Protein AF-A0A917R4L5-F1 (afdb_monomer_lite)

pLDDT: mean 94.29, std 6.4, range [56.09, 98.81]

Radius of gyration: 23.4 Å; chains: 1; bounding box: 61×45×71 Å

Organism: NCBI:txid382504

InterPro domains:
  IPR015107 Protein-glutamine gamma-glutamyltransferase [PF09017] (188-316)
  IPR037084 Protein-glutamine gamma-glutamyltransferase superfamily [G3DSA:3.90.1360.10] (1-317)
  IPR038765 Papain-like cysteine peptidase superfamily [SSF54001] (166-316)

Secondary structure (DSSP, 8-state):
--HHHHHHHTTTHHHHHHHHTT--TTSPPP-SSEE-----GGGHHHHHHHHHHHHHHHHHHHHHHHHHHHHHHHHTSTT--TTSHHHHHHHHHHHHHHHHHHHHHHHHHHHHHSS-HHHHHHHHHHHHHHHHHHHHHHHHHHHHHHHHHHHHHHT--SSHHHHHHHHHHSTTGGGSS-TTTT--SSS-GGGEEEEEEEEEE-S-EEE-B-TTSPBPEETTEE-EEE-SS--TTTTPBPTTT-BB--TT---PPPTTS-SEEEEEEETTTTEEEEESS-SSS-TTS---EEEEEHHHHHT--TT-SEEEEEEEEEETT-

Sequence (318 aa):
MTADELHTLDRGCVGLTLLRLGRNSEKLPPSNLMFGHPRTPQSATVLALGEAANAEIRRCRALRVAAYDELAAARRGPGATDGSPDVLRRLDEVMATEYDLRQARAAARQVWSDIPAEQIKQARTARTEARIHDGEQALAVARGYAAKFDEILSGEPANVAEFQRRVHNDPALSQLSDVTANLPTTGSPADWEPVIFAKHLWSGQDYVRDPAGREVISDGRRQYEATDSPKYGRFLPGPATGQVNMWGDFHRNRLGFLNYDYAWYDAPTDTWWRANHSETGDPHRPMLVYQSTSEAFFTGSADFDTTVVGIGFADRSG

Foldseek 3Di:
DDPQLVVLCLQFQQSVVCVQQVHGNVDGFDQQFKFWFQFDCPLCPLCVQLLLLVLQLLVLVVQLVVLVVQLVVQCPDVVDDCPDPSNVVSVVSNVVSVVSNVVSVVSSVVSVVVRDPVSVVVSLVVLLVRLLVGLVVLVVLLVVVQVVLVVLLCVPQVAPVSSVVSLCPDPQSVPGPPPPVAADPDDGSNQKHKWKKKKFAAQQKDFDADPVRHFDADPNHTDMEGDSDGDSPAQQADPRRSGGDCPRQPQYWSRPAGSMGMWTADVVVQWTWTWPGRQPDDPVDGIDIDTGHSSRVSSPDPRGSDMIMGIHMHGNVD

Structure (mmCIF, N/CA/C/O backbone):
data_AF-A0A917R4L5-F1
#
_entry.id   AF-A0A917R4L5-F1
#
loop_
_atom_site.group_PDB
_atom_site.id
_atom_site.type_symbol
_atom_site.label_atom_id
_atom_site.label_alt_id
_atom_site.label_comp_id
_atom_site.label_asym_id
_atom_site.label_entity_id
_atom_site.label_seq_id
_atom_site.pdbx_PDB_ins_code
_atom_site.Cartn_x
_atom_site.Cartn_y
_atom_site.Cartn_z
_atom_site.occupancy
_atom_site.B_iso_or_equiv
_atom_site.auth_seq_id
_atom_site.auth_comp_id
_atom_site.auth_asym_id
_atom_site.auth_atom_id
_atom_site.pdbx_PDB_model_num
ATOM 1 N N . MET A 1 1 ? -21.578 -16.772 1.847 1.00 89.06 1 MET A N 1
ATOM 2 C CA . MET A 1 1 ? -20.991 -15.925 0.801 1.00 89.06 1 MET A CA 1
ATOM 3 C C . MET A 1 1 ? -21.930 -15.849 -0.388 1.00 89.06 1 MET A C 1
ATOM 5 O O . MET A 1 1 ? -22.263 -16.882 -0.961 1.00 89.06 1 MET A O 1
ATOM 9 N N . THR A 1 2 ? -22.381 -14.649 -0.717 1.00 94.25 2 THR A N 1
ATOM 10 C CA . THR A 1 2 ? -23.111 -14.291 -1.933 1.00 94.25 2 THR A CA 1
ATOM 11 C C . THR A 1 2 ? -22.157 -14.210 -3.133 1.00 94.25 2 THR A C 1
ATOM 13 O O . THR A 1 2 ? -20.936 -14.287 -2.981 1.00 94.25 2 THR A O 1
ATOM 16 N N . ALA A 1 3 ? -22.704 -14.047 -4.341 1.00 93.88 3 ALA A N 1
ATOM 17 C CA . ALA A 1 3 ? -21.899 -13.855 -5.548 1.00 93.88 3 ALA A CA 1
ATOM 18 C C . ALA A 1 3 ? -21.049 -12.571 -5.491 1.00 93.88 3 ALA A C 1
ATOM 20 O O . ALA A 1 3 ? -19.888 -12.592 -5.892 1.00 93.88 3 ALA A O 1
ATOM 21 N N . ASP A 1 4 ? -21.591 -11.486 -4.932 1.00 93.56 4 ASP A N 1
ATOM 22 C CA . ASP A 1 4 ? -20.871 -10.215 -4.782 1.00 93.56 4 ASP A CA 1
ATOM 23 C C . ASP A 1 4 ? -19.740 -10.322 -3.752 1.00 93.56 4 ASP A C 1
ATOM 25 O O . ASP A 1 4 ? -18.664 -9.740 -3.925 1.00 93.56 4 ASP A O 1
ATOM 29 N N . GLU A 1 5 ? -19.949 -11.113 -2.695 1.00 94.88 5 GLU A N 1
ATOM 30 C CA . GLU A 1 5 ? -18.905 -11.402 -1.714 1.00 94.88 5 GLU A CA 1
ATOM 31 C C . GLU A 1 5 ? -17.781 -12.248 -2.324 1.00 94.88 5 GLU A C 1
ATOM 33 O O . GLU A 1 5 ? -16.607 -11.955 -2.105 1.00 94.88 5 GLU A O 1
ATOM 38 N N . LEU A 1 6 ? -18.111 -13.260 -3.134 1.00 94.38 6 LEU A N 1
ATOM 39 C CA . LEU A 1 6 ? -17.109 -14.038 -3.875 1.00 94.38 6 LEU A CA 1
ATOM 40 C C . LEU A 1 6 ? -16.319 -13.141 -4.833 1.00 94.38 6 LEU A C 1
ATOM 42 O O . LEU A 1 6 ? -15.094 -13.122 -4.783 1.00 94.38 6 LEU A O 1
ATOM 46 N N . HIS A 1 7 ? -17.008 -12.303 -5.609 1.00 94.12 7 HIS A N 1
ATOM 47 C CA . HIS A 1 7 ? -16.358 -11.357 -6.514 1.00 94.12 7 HIS A CA 1
ATOM 48 C C . HIS A 1 7 ? -15.447 -10.356 -5.779 1.00 94.12 7 HIS A C 1
ATOM 50 O O . HIS A 1 7 ? -14.399 -9.954 -6.287 1.00 94.12 7 HIS A O 1
ATOM 56 N N . THR A 1 8 ? -15.822 -9.953 -4.563 1.00 95.38 8 THR A N 1
ATOM 57 C CA . THR A 1 8 ? -14.972 -9.110 -3.716 1.00 95.38 8 THR A CA 1
ATOM 58 C C . THR A 1 8 ? -13.757 -9.886 -3.207 1.00 95.38 8 THR A C 1
ATOM 60 O O . THR A 1 8 ? -12.648 -9.349 -3.264 1.00 95.38 8 THR A O 1
ATOM 63 N N . LEU A 1 9 ? -13.934 -11.140 -2.768 1.00 95.50 9 LEU A N 1
ATOM 64 C CA . LEU A 1 9 ? -12.846 -12.019 -2.324 1.00 95.50 9 LEU A CA 1
ATOM 65 C C . LEU A 1 9 ? -11.801 -12.234 -3.426 1.00 95.50 9 LEU A C 1
ATOM 67 O O . LEU A 1 9 ? -10.604 -12.143 -3.154 1.00 95.50 9 LEU A O 1
ATOM 71 N N . ASP A 1 10 ? -12.250 -12.426 -4.669 1.00 95.25 10 ASP A N 1
ATOM 72 C CA . ASP A 1 10 ? -11.411 -12.698 -5.845 1.00 95.25 10 ASP A CA 1
ATOM 73 C C . ASP A 1 10 ? -10.375 -11.602 -6.133 1.00 95.25 10 ASP A C 1
ATOM 75 O O . ASP A 1 10 ? -9.436 -11.812 -6.902 1.00 95.25 10 ASP A O 1
ATOM 79 N N . ARG A 1 11 ? -10.488 -10.427 -5.502 1.00 94.81 11 ARG A N 1
ATOM 80 C CA . ARG A 1 11 ? -9.493 -9.347 -5.587 1.00 94.81 11 ARG A CA 1
ATOM 81 C C . ARG A 1 11 ? -8.210 -9.627 -4.798 1.00 94.81 11 ARG A C 1
ATOM 83 O O . ARG A 1 11 ? -7.292 -8.806 -4.836 1.00 94.81 11 ARG A O 1
ATOM 90 N N . GLY A 1 12 ? -8.121 -10.751 -4.090 1.00 95.75 12 GLY A N 1
ATOM 91 C CA . GLY A 1 12 ? -6.923 -11.152 -3.360 1.00 95.75 12 GLY A CA 1
ATOM 92 C C . GLY A 1 12 ? -6.793 -10.442 -2.019 1.00 95.75 12 GLY A C 1
ATOM 93 O O . GLY A 1 12 ? -7.756 -10.346 -1.260 1.00 95.75 12 GLY A O 1
ATOM 94 N N . CYS A 1 13 ? -5.593 -9.940 -1.707 1.00 96.56 13 CYS A N 1
ATOM 95 C CA . CYS A 1 13 ? -5.273 -9.374 -0.391 1.00 96.56 13 CYS A CA 1
ATOM 96 C C . CYS A 1 13 ? -6.262 -8.281 0.050 1.00 96.56 13 CYS A C 1
ATOM 98 O O . CYS A 1 13 ? -6.735 -8.283 1.183 1.00 96.56 13 CYS A O 1
ATOM 100 N N . VAL A 1 14 ? -6.651 -7.390 -0.867 1.00 97.38 14 VAL A N 1
ATOM 101 C CA . VAL A 1 14 ? -7.617 -6.315 -0.595 1.00 97.38 14 VAL A CA 1
ATOM 102 C C . VAL A 1 14 ? -9.049 -6.832 -0.425 1.00 97.38 14 VAL A C 1
ATOM 104 O O . VAL A 1 14 ? -9.833 -6.229 0.306 1.00 97.38 14 VAL A O 1
ATOM 107 N N . GLY A 1 15 ? -9.389 -7.948 -1.076 1.00 96.94 15 GLY A N 1
ATOM 108 C CA . GLY A 1 15 ? -10.726 -8.536 -1.069 1.00 96.94 15 GLY A CA 1
ATOM 109 C C . GLY A 1 15 ? -11.158 -8.989 0.320 1.00 96.94 15 GLY A C 1
ATOM 110 O O . GLY A 1 15 ? -12.236 -8.623 0.778 1.00 96.94 15 GLY A O 1
ATOM 111 N N . LEU A 1 16 ? -10.273 -9.690 1.034 1.00 96.44 16 LEU A N 1
ATOM 112 C CA . LEU A 1 16 ? -10.501 -10.114 2.422 1.00 96.44 16 LEU A CA 1
ATOM 113 C C . LEU A 1 16 ? -10.795 -8.929 3.352 1.00 96.44 16 LEU A C 1
ATOM 115 O O . LEU A 1 16 ? -11.747 -8.968 4.129 1.00 96.44 16 LEU A O 1
ATOM 119 N N . THR A 1 17 ? -10.003 -7.858 3.258 1.00 97.75 17 THR A N 1
ATOM 120 C CA . THR A 1 17 ? -10.219 -6.650 4.065 1.00 97.75 17 THR A CA 1
ATOM 121 C C . THR A 1 17 ? -11.532 -5.955 3.706 1.00 97.75 17 THR A C 1
ATOM 123 O O . THR A 1 17 ? -12.244 -5.515 4.602 1.00 97.75 17 THR A O 1
ATOM 126 N N . LEU A 1 18 ? -11.884 -5.865 2.420 1.00 97.12 18 LEU A N 1
ATOM 127 C CA . LEU A 1 18 ? -13.151 -5.265 1.987 1.00 97.12 18 LEU A CA 1
ATOM 128 C C . LEU A 1 18 ? -14.360 -6.054 2.483 1.00 97.12 18 LEU A C 1
ATOM 130 O O . LEU A 1 18 ? -15.284 -5.446 3.018 1.00 97.12 18 LEU A O 1
ATOM 134 N N . LEU A 1 19 ? -14.313 -7.384 2.380 1.00 95.75 19 LEU A N 1
ATOM 135 C CA . LEU A 1 19 ? -15.350 -8.259 2.917 1.00 95.75 19 LEU A CA 1
ATOM 136 C C . LEU A 1 19 ? -15.540 -8.056 4.411 1.00 95.75 19 LEU A C 1
ATOM 138 O O . LEU A 1 19 ? -16.663 -7.853 4.858 1.00 95.75 19 LEU A O 1
ATOM 142 N N . ARG A 1 20 ? -14.444 -8.032 5.181 1.00 96.12 20 ARG A N 1
ATOM 143 C CA . ARG A 1 20 ? -14.533 -7.803 6.627 1.00 96.12 20 ARG A CA 1
ATOM 144 C C . ARG A 1 20 ? -15.116 -6.430 6.967 1.00 96.12 20 ARG A C 1
ATOM 146 O O . ARG A 1 20 ? -15.766 -6.291 7.994 1.00 96.12 20 ARG A O 1
ATOM 153 N N . LEU A 1 21 ? -14.906 -5.434 6.108 1.00 96.38 21 LEU A N 1
ATOM 154 C CA . LEU A 1 21 ? -15.467 -4.088 6.244 1.00 96.38 21 LEU A CA 1
ATOM 155 C C . LEU A 1 21 ? -16.905 -3.955 5.710 1.00 96.38 21 LEU A C 1
ATOM 157 O O . LEU A 1 21 ? -17.430 -2.842 5.714 1.00 96.38 21 LEU A O 1
ATOM 161 N N . GLY A 1 22 ? -17.523 -5.026 5.196 1.00 94.56 22 GLY A N 1
ATOM 162 C CA . GLY A 1 22 ? -18.842 -4.961 4.554 1.00 94.56 22 GLY A CA 1
ATOM 163 C C . GLY A 1 22 ? -18.857 -4.079 3.298 1.00 94.56 22 GLY A C 1
ATOM 164 O O . GLY A 1 22 ? -19.862 -3.445 2.979 1.00 94.56 22 GLY A O 1
ATOM 165 N N . ARG A 1 23 ? -17.719 -3.960 2.602 1.00 92.38 23 ARG A N 1
ATOM 166 C CA . ARG A 1 23 ? -17.547 -3.113 1.412 1.00 92.38 23 ARG A CA 1
ATOM 167 C C . ARG A 1 23 ? -17.483 -3.961 0.148 1.00 92.38 23 ARG A C 1
ATOM 169 O O . ARG A 1 23 ? -16.885 -5.031 0.135 1.00 92.38 23 ARG A O 1
ATOM 176 N N . ASN A 1 24 ? -18.041 -3.432 -0.937 1.00 88.06 24 ASN A N 1
ATOM 177 C CA . ASN A 1 24 ? -17.986 -4.070 -2.249 1.00 88.06 24 ASN A CA 1
ATOM 178 C C . ASN A 1 24 ? -16.649 -3.821 -2.981 1.00 88.06 24 ASN A C 1
ATOM 180 O O . ASN A 1 24 ? -15.807 -3.012 -2.573 1.00 88.06 24 ASN A O 1
ATOM 184 N N . SER A 1 25 ? -16.479 -4.515 -4.107 1.00 80.69 25 SER A N 1
ATOM 185 C CA . SER A 1 25 ? -15.284 -4.501 -4.956 1.00 80.69 25 SER A CA 1
ATOM 186 C C . SER A 1 25 ? -14.962 -3.153 -5.618 1.00 80.69 25 SER A C 1
ATOM 188 O O . SER A 1 25 ? -13.848 -2.970 -6.105 1.00 80.69 25 SER A O 1
ATOM 190 N N . GLU A 1 26 ? -15.881 -2.189 -5.637 1.00 84.56 26 GLU A N 1
ATOM 191 C CA . GLU A 1 26 ? -15.672 -0.907 -6.325 1.00 84.56 26 GLU A CA 1
ATOM 192 C C . GLU A 1 26 ? -14.801 0.065 -5.524 1.00 84.56 26 GLU A C 1
ATOM 194 O O . GLU A 1 26 ? -14.248 1.022 -6.071 1.00 84.56 26 GLU A O 1
ATOM 199 N N . LYS A 1 27 ? -14.666 -0.172 -4.217 1.00 87.19 27 LYS A N 1
ATOM 200 C CA . LYS A 1 27 ? -13.938 0.709 -3.305 1.00 87.19 27 LYS A CA 1
ATOM 201 C C . LYS A 1 27 ? -12.644 0.056 -2.832 1.00 87.19 27 LYS A C 1
ATOM 203 O O . LYS A 1 27 ? -12.430 -1.152 -2.937 1.00 87.19 27 LYS A O 1
ATOM 208 N N . LEU A 1 28 ? -11.741 0.892 -2.337 1.00 94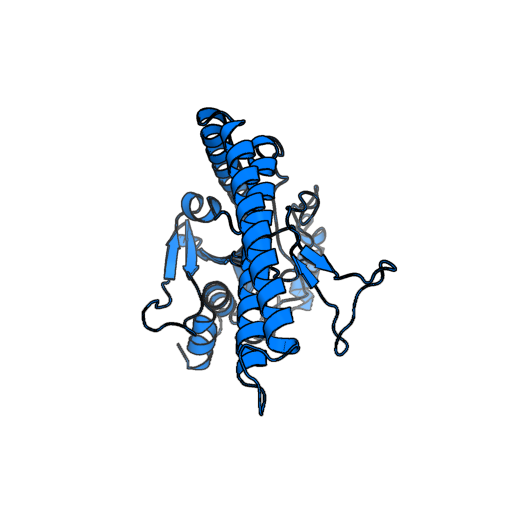.06 28 LEU A N 1
ATOM 209 C CA . LEU A 1 28 ? -10.575 0.459 -1.575 1.00 94.06 28 LEU A CA 1
ATOM 210 C C . LEU A 1 28 ? -10.898 0.537 -0.075 1.00 94.06 28 LEU A C 1
ATOM 212 O O . LEU A 1 28 ? -11.821 1.271 0.314 1.00 94.06 28 LEU A O 1
ATOM 216 N N . PRO A 1 29 ? -10.152 -0.190 0.777 1.00 96.38 29 PRO A N 1
ATOM 217 C CA . PRO A 1 29 ? -10.199 0.031 2.212 1.00 96.38 29 PRO A CA 1
ATOM 218 C C . PRO A 1 29 ? -9.956 1.514 2.533 1.00 96.38 29 PRO A C 1
ATOM 220 O O . PRO A 1 29 ? -9.190 2.175 1.821 1.00 96.38 29 PRO A O 1
ATOM 223 N N . PRO A 1 30 ? -10.625 2.053 3.563 1.00 96.69 30 PRO A N 1
ATOM 224 C CA . PRO A 1 30 ? -10.509 3.457 3.930 1.00 96.69 30 PRO A CA 1
ATOM 225 C C . PRO A 1 30 ? -9.059 3.821 4.262 1.00 96.69 30 PRO A C 1
ATOM 227 O O . PRO A 1 30 ? -8.318 3.009 4.795 1.00 96.69 30 PRO A O 1
ATOM 230 N N . SER A 1 31 ? -8.640 5.043 3.947 1.00 97.12 31 SER A N 1
ATOM 231 C CA . SER A 1 31 ? -7.257 5.496 4.163 1.00 97.12 31 SER A CA 1
ATOM 232 C C . SER A 1 31 ? -7.156 6.720 5.076 1.00 97.12 31 SER A C 1
ATOM 234 O O . SER A 1 31 ? -6.085 7.305 5.199 1.00 97.12 31 SER A O 1
ATOM 236 N N . ASN A 1 32 ? -8.271 7.137 5.681 1.00 97.75 32 ASN A N 1
ATOM 237 C CA . ASN A 1 32 ? -8.355 8.301 6.565 1.00 97.75 32 ASN A CA 1
ATOM 238 C C . ASN A 1 32 ? -7.816 8.007 7.974 1.00 97.75 32 ASN A C 1
ATOM 240 O O . ASN A 1 32 ? -7.188 8.873 8.572 1.00 97.75 32 ASN A O 1
ATOM 244 N N . LEU A 1 33 ? -7.994 6.788 8.490 1.00 98.44 33 LEU A N 1
ATOM 245 C CA . LEU A 1 33 ? -7.510 6.378 9.812 1.00 98.44 33 LEU A CA 1
ATOM 246 C C . LEU A 1 33 ? -6.398 5.341 9.677 1.00 98.44 33 LEU A C 1
ATOM 248 O O . LEU A 1 33 ? -6.591 4.183 10.027 1.00 98.44 33 LEU A O 1
ATOM 252 N N . MET A 1 34 ? -5.256 5.758 9.129 1.00 98.69 34 MET A N 1
ATOM 253 C CA . MET A 1 34 ? -4.044 4.940 9.067 1.00 98.69 34 MET A CA 1
ATOM 254 C C . MET A 1 34 ? -3.025 5.431 10.087 1.00 98.69 34 MET A C 1
ATOM 256 O O . MET A 1 34 ? -2.883 6.634 10.287 1.00 98.69 34 MET A O 1
ATOM 260 N N . PHE A 1 35 ? -2.287 4.508 10.684 1.00 98.69 35 PHE A N 1
ATOM 261 C CA . PHE A 1 35 ? -1.309 4.754 11.733 1.00 98.69 35 PHE A CA 1
ATOM 262 C C . PHE A 1 35 ? 0.023 4.103 11.375 1.00 98.69 35 PHE A C 1
ATOM 264 O O . PHE A 1 35 ? 0.073 3.095 10.665 1.00 98.69 35 PHE A O 1
ATOM 271 N N . GLY A 1 36 ? 1.111 4.694 11.852 1.00 97.25 36 GLY A N 1
ATOM 272 C CA . GLY A 1 36 ? 2.467 4.217 11.614 1.00 97.25 36 GLY A CA 1
ATOM 273 C C . GLY A 1 36 ? 3.378 4.505 12.800 1.00 97.25 36 GLY A C 1
ATOM 274 O O . GLY A 1 36 ? 2.984 5.174 13.754 1.00 97.25 36 GLY A O 1
ATOM 275 N N . HIS A 1 37 ? 4.620 4.041 12.706 1.00 94.81 37 HIS A N 1
ATOM 276 C CA . HIS A 1 37 ? 5.684 4.343 13.661 1.00 94.81 37 HIS A CA 1
ATOM 277 C C . HIS A 1 37 ? 6.853 5.053 12.949 1.00 94.81 37 HIS A C 1
ATOM 279 O O . HIS A 1 37 ? 7.113 4.759 11.774 1.00 94.81 37 HIS A O 1
ATOM 285 N N . PRO A 1 38 ? 7.531 6.033 13.584 1.00 88.69 38 PRO A N 1
ATOM 286 C CA . PRO A 1 38 ? 8.701 6.673 12.994 1.00 88.69 38 PRO A CA 1
ATOM 287 C C . PRO A 1 38 ? 9.773 5.639 12.647 1.00 88.69 38 PRO A C 1
ATOM 289 O O . PRO A 1 38 ? 10.267 4.925 13.514 1.00 88.69 38 PRO A O 1
ATOM 292 N N . ARG A 1 39 ? 10.150 5.575 11.367 1.00 81.25 39 ARG A N 1
ATOM 293 C CA . ARG A 1 39 ? 11.096 4.563 10.885 1.00 81.25 39 ARG A CA 1
ATOM 294 C C . ARG A 1 39 ? 12.480 4.776 11.482 1.00 81.25 39 ARG A C 1
ATOM 296 O O . ARG A 1 39 ? 12.989 5.898 11.489 1.00 81.25 39 ARG A O 1
ATOM 303 N N . THR A 1 40 ? 13.143 3.684 11.849 1.00 67.56 40 THR A N 1
ATOM 304 C CA . THR A 1 40 ? 14.559 3.727 12.238 1.00 67.56 40 THR A CA 1
ATOM 305 C C . THR A 1 40 ? 15.446 3.762 10.978 1.00 67.56 40 THR A C 1
ATOM 307 O O . THR A 1 40 ? 15.493 2.774 10.244 1.00 67.56 40 THR A O 1
ATOM 310 N N . PRO A 1 41 ? 16.189 4.851 10.679 1.00 61.28 41 PRO A N 1
ATOM 311 C CA . PRO A 1 41 ? 16.881 5.003 9.388 1.00 61.28 41 PRO A CA 1
ATOM 312 C C . PRO A 1 41 ? 18.114 4.097 9.199 1.00 61.28 41 PRO A C 1
ATOM 314 O O . PRO A 1 41 ? 18.693 4.053 8.113 1.00 61.28 41 PRO A O 1
ATOM 317 N N . GLN A 1 42 ? 18.568 3.411 10.252 1.00 56.09 42 GLN A N 1
ATOM 318 C CA . GLN A 1 42 ? 19.950 2.928 10.368 1.00 56.09 42 GLN A CA 1
ATOM 319 C C . GLN A 1 42 ? 20.334 1.795 9.397 1.00 56.09 42 GLN A C 1
ATOM 321 O O . GLN A 1 42 ? 21.508 1.670 9.062 1.00 56.09 42 GLN A O 1
ATOM 326 N N . SER A 1 43 ? 19.385 1.003 8.888 1.00 56.22 43 SER A N 1
ATOM 327 C CA . SER A 1 43 ? 19.670 -0.135 7.989 1.00 56.22 43 SER A CA 1
ATOM 328 C C . SER A 1 43 ? 19.524 0.184 6.492 1.00 56.22 43 SER A C 1
ATOM 330 O O . SER A 1 43 ? 19.783 -0.669 5.637 1.00 56.22 43 SER A O 1
ATOM 332 N N . ALA A 1 44 ? 19.119 1.410 6.145 1.00 64.00 44 ALA A N 1
ATOM 333 C CA . ALA A 1 44 ? 18.774 1.776 4.775 1.00 64.00 44 ALA A CA 1
ATOM 334 C C . ALA A 1 44 ? 19.992 1.921 3.848 1.00 64.00 44 ALA A C 1
ATOM 336 O O . ALA A 1 44 ? 19.888 1.616 2.663 1.00 64.00 44 ALA A O 1
ATOM 337 N N . THR A 1 45 ? 21.147 2.360 4.353 1.00 69.88 45 THR A N 1
ATOM 338 C CA . THR A 1 45 ? 22.269 2.801 3.503 1.00 69.88 45 THR A CA 1
ATOM 339 C C . THR A 1 45 ? 23.050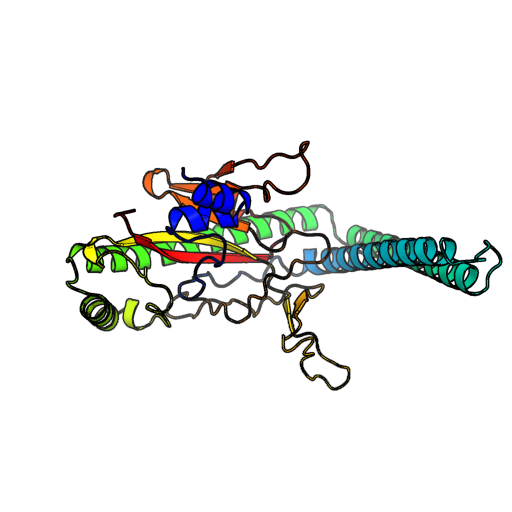 1.652 2.867 1.00 69.88 45 THR A C 1
ATOM 341 O O . THR A 1 45 ? 23.339 1.714 1.674 1.00 69.88 45 THR A O 1
ATOM 344 N N . VAL A 1 46 ? 23.336 0.581 3.618 1.00 79.19 46 VAL A N 1
ATOM 345 C CA . VAL A 1 46 ? 24.114 -0.573 3.118 1.00 79.19 46 VAL A CA 1
ATOM 346 C C . VAL A 1 46 ? 23.387 -1.273 1.969 1.00 79.19 46 VAL A C 1
ATOM 348 O O . VAL A 1 46 ? 23.988 -1.604 0.951 1.00 79.19 46 VAL A O 1
ATOM 351 N N . LEU A 1 47 ? 22.074 -1.476 2.101 1.00 84.56 47 LEU A N 1
ATOM 352 C CA . LEU A 1 47 ? 21.282 -2.159 1.077 1.00 84.56 47 LEU A CA 1
ATOM 353 C C . LEU A 1 47 ? 20.879 -1.235 -0.079 1.00 84.56 47 LEU A C 1
ATOM 355 O O . LEU A 1 47 ? 20.689 -1.734 -1.187 1.00 84.56 47 LEU A O 1
ATOM 359 N N . ALA A 1 48 ? 20.791 0.083 0.138 1.00 83.19 48 ALA A N 1
ATOM 360 C CA . ALA A 1 48 ? 20.315 1.030 -0.873 1.00 83.19 48 ALA A CA 1
ATOM 361 C C . ALA A 1 48 ? 21.118 0.977 -2.180 1.00 83.19 48 ALA A C 1
ATOM 363 O O . ALA A 1 48 ? 20.518 0.975 -3.253 1.00 83.19 48 ALA A O 1
ATOM 364 N N . LEU A 1 49 ? 22.452 0.893 -2.110 1.00 83.88 49 LEU A N 1
ATOM 365 C CA . LEU A 1 49 ? 23.304 0.844 -3.306 1.00 83.88 49 LEU A CA 1
ATOM 366 C C . LEU A 1 49 ? 23.016 -0.399 -4.154 1.00 83.88 49 LEU A C 1
ATOM 368 O O . LEU A 1 49 ? 22.753 -0.302 -5.354 1.00 83.88 49 LEU A O 1
ATOM 372 N N . GLY A 1 50 ? 23.005 -1.573 -3.522 1.00 87.44 50 GLY A N 1
ATOM 373 C CA . GLY A 1 50 ? 22.708 -2.823 -4.213 1.00 87.44 50 GLY A CA 1
ATOM 374 C C . GLY A 1 50 ? 21.260 -2.897 -4.714 1.00 87.44 50 GLY A C 1
ATOM 375 O O . GLY A 1 50 ? 20.977 -3.464 -5.771 1.00 87.44 50 GLY A O 1
ATOM 376 N N . GLU A 1 51 ? 20.319 -2.287 -3.994 1.00 87.69 51 GLU A N 1
ATOM 377 C CA . GLU A 1 51 ? 18.918 -2.185 -4.400 1.00 87.69 51 GLU A CA 1
ATOM 378 C C . GLU A 1 51 ? 18.697 -1.260 -5.595 1.00 87.69 51 GLU A C 1
ATOM 380 O O . GLU A 1 51 ? 17.875 -1.597 -6.454 1.00 87.69 51 GLU A O 1
ATOM 385 N N . ALA A 1 52 ? 19.430 -0.147 -5.663 1.00 85.94 52 ALA A N 1
ATOM 386 C CA . ALA A 1 52 ? 19.448 0.758 -6.807 1.00 85.94 52 ALA A CA 1
ATOM 387 C C . ALA A 1 52 ? 20.051 0.067 -8.038 1.00 85.94 52 ALA A C 1
ATOM 389 O O . ALA A 1 52 ? 19.444 0.071 -9.106 1.00 85.94 52 ALA A O 1
ATOM 390 N N . ALA A 1 53 ? 21.171 -0.645 -7.880 1.00 89.75 53 ALA A N 1
ATOM 391 C CA . ALA A 1 53 ? 21.761 -1.409 -8.979 1.00 89.75 53 ALA A CA 1
ATOM 392 C C . ALA A 1 53 ? 20.824 -2.527 -9.486 1.00 89.75 53 ALA A C 1
ATOM 394 O O . ALA A 1 53 ? 20.692 -2.762 -10.688 1.00 89.75 53 ALA A O 1
ATOM 395 N N . ASN A 1 54 ? 20.097 -3.189 -8.580 1.00 91.12 54 ASN A N 1
ATOM 396 C CA . ASN A 1 54 ? 19.064 -4.151 -8.962 1.00 91.12 54 ASN A CA 1
ATOM 397 C C . ASN A 1 54 ? 17.846 -3.483 -9.631 1.00 91.12 54 ASN A C 1
ATOM 399 O O . ASN A 1 54 ? 17.195 -4.127 -10.456 1.00 91.12 54 ASN A O 1
ATOM 403 N N . ALA A 1 55 ? 17.509 -2.235 -9.279 1.00 88.25 55 ALA A N 1
ATOM 404 C CA . ALA A 1 55 ? 16.458 -1.467 -9.953 1.00 88.25 55 ALA A CA 1
ATOM 405 C C . ALA A 1 55 ? 16.816 -1.201 -11.411 1.00 88.25 55 ALA A C 1
ATOM 407 O O . ALA A 1 55 ? 16.002 -1.487 -12.287 1.00 88.25 55 ALA A O 1
ATOM 408 N N . GLU A 1 56 ? 18.065 -0.832 -11.671 1.00 92.31 56 GLU A N 1
ATOM 409 C CA . GLU A 1 56 ? 18.558 -0.632 -13.029 1.00 92.31 56 GLU A CA 1
ATOM 410 C C . GLU A 1 56 ? 18.476 -1.912 -13.876 1.00 92.31 56 GLU A C 1
ATOM 412 O O . GLU A 1 56 ? 17.997 -1.888 -15.009 1.00 92.31 56 GLU A O 1
ATOM 417 N N . ILE A 1 57 ? 18.817 -3.080 -13.310 1.00 94.12 57 ILE A N 1
ATOM 418 C CA . ILE A 1 57 ? 18.609 -4.366 -14.003 1.00 94.12 57 ILE A CA 1
ATOM 419 C C . ILE A 1 57 ? 17.137 -4.562 -14.383 1.00 94.12 57 ILE A C 1
ATOM 421 O O . ILE A 1 57 ? 16.847 -5.049 -15.479 1.00 94.12 57 ILE A O 1
ATOM 425 N N . ARG A 1 58 ? 16.199 -4.248 -13.481 1.00 92.44 58 ARG A N 1
ATOM 426 C CA . ARG A 1 58 ? 14.760 -4.407 -13.750 1.00 92.44 58 ARG A CA 1
ATOM 427 C C . ARG A 1 58 ? 14.289 -3.435 -14.826 1.00 92.44 58 ARG A C 1
ATOM 429 O O . ARG A 1 58 ? 13.570 -3.870 -15.722 1.00 92.44 58 ARG A O 1
ATOM 436 N N . ARG A 1 59 ? 14.758 -2.186 -14.792 1.00 91.88 59 ARG A N 1
ATOM 437 C CA . ARG A 1 59 ? 14.512 -1.182 -15.833 1.00 91.88 59 ARG A CA 1
ATOM 438 C C . ARG A 1 59 ? 14.987 -1.677 -17.199 1.00 91.88 59 ARG A C 1
ATOM 440 O O . ARG A 1 59 ? 14.184 -1.764 -18.123 1.00 91.88 59 ARG A O 1
ATOM 447 N N . CYS A 1 60 ? 16.242 -2.118 -17.311 1.00 93.62 60 CYS A N 1
ATOM 448 C CA . CYS A 1 60 ? 16.784 -2.651 -18.565 1.00 93.62 60 CYS A CA 1
ATOM 449 C C . CYS A 1 60 ? 16.040 -3.906 -19.048 1.00 93.62 60 CYS A C 1
ATOM 451 O O . CYS A 1 60 ? 15.851 -4.087 -20.248 1.00 93.62 60 CYS A O 1
ATOM 453 N N . ARG A 1 61 ? 15.575 -4.778 -18.140 1.00 94.75 61 ARG A N 1
ATOM 454 C CA . ARG A 1 61 ? 14.727 -5.925 -18.518 1.00 94.75 61 ARG A CA 1
ATOM 455 C C . ARG A 1 61 ? 13.383 -5.482 -19.089 1.00 94.75 61 ARG A C 1
ATOM 457 O O . ARG A 1 61 ? 12.968 -6.055 -20.089 1.00 94.75 61 ARG A O 1
ATOM 464 N N . ALA A 1 62 ? 12.725 -4.505 -18.469 1.00 90.88 62 ALA A N 1
ATOM 465 C CA . ALA A 1 62 ? 11.450 -3.982 -18.951 1.00 90.88 62 ALA A CA 1
ATOM 466 C C . ALA A 1 62 ? 11.602 -3.350 -20.344 1.00 90.88 62 ALA A C 1
ATOM 468 O O . ALA A 1 62 ? 10.843 -3.686 -21.248 1.00 90.88 62 ALA A O 1
ATOM 469 N N . LEU A 1 63 ? 12.643 -2.531 -20.544 1.00 93.25 63 LEU A N 1
ATOM 470 C CA . LEU A 1 63 ? 12.968 -1.952 -21.853 1.00 93.25 63 LEU A CA 1
ATOM 471 C C . LEU A 1 63 ? 13.261 -3.020 -22.906 1.00 93.25 63 LEU A C 1
ATOM 473 O O . LEU A 1 63 ? 12.770 -2.925 -24.025 1.00 93.25 63 LEU A O 1
ATOM 477 N N . ARG A 1 64 ? 14.010 -4.066 -22.540 1.00 96.44 64 ARG A N 1
ATOM 478 C CA . ARG A 1 64 ? 14.270 -5.196 -23.434 1.00 96.44 64 ARG A CA 1
ATOM 479 C C . ARG A 1 64 ? 12.972 -5.875 -23.866 1.00 96.44 64 ARG A C 1
ATOM 481 O O . ARG A 1 64 ? 12.802 -6.119 -25.051 1.00 96.44 64 ARG A O 1
ATOM 488 N N . VAL A 1 65 ? 12.065 -6.180 -22.934 1.00 95.06 65 VAL A N 1
ATOM 489 C CA . VAL A 1 65 ? 10.766 -6.796 -23.271 1.00 95.06 65 VAL A CA 1
ATOM 490 C C . VAL A 1 65 ? 9.983 -5.911 -24.242 1.00 95.06 65 VAL A C 1
ATOM 492 O O . VAL A 1 65 ? 9.586 -6.400 -25.294 1.00 95.06 65 VAL A O 1
ATOM 495 N N . ALA A 1 66 ? 9.864 -4.611 -23.954 1.00 93.94 66 ALA A N 1
ATOM 496 C CA . ALA A 1 66 ? 9.186 -3.666 -24.841 1.00 93.94 66 ALA A CA 1
ATOM 497 C C . ALA A 1 66 ? 9.818 -3.619 -26.246 1.00 93.94 66 ALA A C 1
ATOM 499 O O . ALA A 1 66 ? 9.104 -3.693 -27.241 1.00 93.94 66 ALA A O 1
ATOM 500 N N . ALA A 1 67 ? 11.152 -3.591 -26.344 1.00 96.12 67 ALA A N 1
ATOM 501 C CA . ALA A 1 67 ? 11.853 -3.611 -27.629 1.00 96.12 67 ALA A CA 1
ATOM 502 C C . ALA A 1 67 ? 11.576 -4.899 -28.430 1.00 96.12 67 ALA A C 1
ATOM 504 O O . ALA A 1 67 ? 11.381 -4.848 -29.645 1.00 96.12 67 ALA A O 1
ATOM 505 N N . TYR A 1 68 ? 11.510 -6.057 -27.763 1.00 98.00 68 TYR A N 1
ATOM 506 C CA . TYR A 1 68 ? 11.136 -7.318 -28.411 1.00 98.00 68 TYR A CA 1
ATOM 507 C C . TYR A 1 68 ? 9.677 -7.319 -28.889 1.00 98.00 68 TYR A C 1
ATOM 509 O O . TYR A 1 68 ? 9.407 -7.806 -29.990 1.00 98.00 68 TYR A O 1
ATOM 517 N N . ASP A 1 69 ? 8.752 -6.759 -28.109 1.00 96.56 69 ASP A N 1
ATOM 518 C CA . ASP A 1 69 ? 7.344 -6.633 -28.497 1.00 96.56 69 ASP A CA 1
ATOM 519 C C . ASP A 1 69 ? 7.176 -5.697 -29.704 1.00 96.56 69 ASP A C 1
ATOM 521 O O . ASP A 1 69 ? 6.454 -6.025 -30.652 1.00 96.56 69 ASP A O 1
ATOM 525 N N . GLU A 1 70 ? 7.894 -4.571 -29.720 1.00 97.19 70 GLU A N 1
ATOM 526 C CA . GLU A 1 70 ? 7.925 -3.628 -30.843 1.00 97.19 70 GLU A CA 1
ATOM 527 C C . GLU A 1 70 ? 8.537 -4.252 -32.104 1.00 97.19 70 GLU A C 1
ATOM 529 O O . GLU A 1 70 ? 7.975 -4.110 -33.192 1.00 97.19 70 GLU A O 1
ATOM 534 N N . LEU A 1 71 ? 9.633 -5.006 -31.976 1.00 97.56 71 LEU A N 1
ATOM 535 C CA . LEU A 1 71 ? 10.210 -5.773 -33.084 1.00 97.56 71 LEU A CA 1
ATOM 536 C C . LEU A 1 71 ? 9.218 -6.815 -33.619 1.00 97.56 71 LEU A C 1
ATOM 538 O O . LEU A 1 71 ? 9.059 -6.969 -34.833 1.00 97.56 71 LEU A O 1
ATOM 542 N N . ALA A 1 72 ? 8.530 -7.531 -32.728 1.00 97.44 72 ALA A N 1
ATOM 543 C CA . ALA A 1 72 ? 7.520 -8.508 -33.116 1.00 97.44 72 ALA A CA 1
ATOM 544 C C . ALA A 1 72 ? 6.333 -7.843 -33.832 1.00 97.44 72 ALA A C 1
ATOM 546 O O . ALA A 1 72 ? 5.801 -8.410 -34.786 1.00 97.44 72 ALA A O 1
ATOM 547 N N . ALA A 1 73 ? 5.927 -6.643 -33.408 1.00 96.94 73 ALA A N 1
ATOM 548 C CA . ALA A 1 73 ? 4.902 -5.856 -34.084 1.00 96.94 73 ALA A CA 1
ATOM 549 C C . ALA A 1 73 ? 5.357 -5.389 -35.476 1.00 96.94 73 ALA A C 1
ATOM 551 O O . ALA A 1 73 ? 4.620 -5.590 -36.441 1.00 96.94 73 ALA A O 1
ATOM 552 N N . ALA A 1 74 ? 6.580 -4.862 -35.601 1.00 96.94 74 ALA A N 1
ATOM 553 C CA . ALA A 1 74 ? 7.155 -4.428 -36.877 1.00 96.94 74 ALA A CA 1
ATOM 554 C C . ALA A 1 74 ? 7.212 -5.574 -37.902 1.00 96.94 74 ALA A C 1
ATOM 556 O O . ALA A 1 74 ? 6.819 -5.408 -39.055 1.00 96.94 74 ALA A O 1
ATOM 557 N N . ARG A 1 75 ? 7.605 -6.779 -37.466 1.00 97.75 75 ARG A N 1
ATOM 558 C CA . ARG A 1 75 ? 7.633 -7.987 -38.311 1.00 97.75 75 ARG A CA 1
ATOM 559 C C . ARG A 1 75 ? 6.263 -8.446 -38.808 1.00 97.75 75 ARG A C 1
ATOM 561 O O . ARG A 1 75 ? 6.189 -9.112 -39.833 1.00 97.75 75 ARG A O 1
ATOM 568 N N . ARG A 1 76 ? 5.183 -8.117 -38.094 1.00 97.62 76 ARG A N 1
ATOM 569 C CA . ARG A 1 76 ? 3.804 -8.417 -38.519 1.00 97.62 76 ARG A CA 1
ATOM 570 C C . ARG A 1 76 ? 3.232 -7.362 -39.473 1.00 97.62 76 ARG A C 1
ATOM 572 O O . ARG A 1 76 ? 2.099 -7.517 -39.924 1.00 97.62 76 ARG A O 1
ATOM 579 N N . GLY A 1 77 ? 3.980 -6.298 -39.770 1.00 96.62 77 GLY A N 1
ATOM 580 C CA . GLY A 1 77 ? 3.561 -5.251 -40.695 1.00 96.62 77 GLY A CA 1
ATOM 581 C C . GLY A 1 77 ? 3.332 -5.783 -42.121 1.00 96.62 77 GLY A C 1
ATOM 582 O O . GLY A 1 77 ? 4.080 -6.651 -42.579 1.00 96.62 77 GLY A O 1
ATOM 583 N N . PRO A 1 78 ? 2.329 -5.279 -42.866 1.00 96.31 78 PRO A N 1
ATOM 584 C CA . PRO A 1 78 ? 2.111 -5.672 -44.258 1.00 96.31 78 PRO A CA 1
ATOM 585 C C . PRO A 1 78 ? 3.352 -5.421 -45.124 1.00 96.31 78 PRO A C 1
ATOM 587 O O . PRO A 1 78 ? 3.850 -4.300 -45.195 1.00 96.31 78 PRO A O 1
ATOM 590 N N . GLY A 1 79 ? 3.855 -6.467 -45.785 1.00 95.88 79 GLY A N 1
ATOM 591 C CA . GLY A 1 79 ? 5.062 -6.384 -46.616 1.00 95.88 79 GLY A CA 1
ATOM 592 C C . GLY A 1 79 ? 6.374 -6.249 -45.833 1.00 95.88 79 GLY A C 1
ATOM 593 O O . GLY A 1 79 ? 7.416 -6.018 -46.446 1.00 95.88 79 GLY A O 1
ATOM 594 N N . ALA A 1 80 ? 6.347 -6.391 -44.503 1.00 96.00 80 ALA A N 1
ATOM 595 C CA . ALA A 1 80 ? 7.557 -6.407 -43.695 1.00 96.00 80 ALA A CA 1
ATOM 596 C C . ALA A 1 80 ? 8.398 -7.657 -43.997 1.00 96.00 80 ALA A C 1
ATOM 598 O O . ALA A 1 80 ? 7.896 -8.774 -44.109 1.00 96.00 80 ALA A O 1
ATOM 599 N N . THR A 1 81 ? 9.703 -7.450 -44.106 1.00 96.94 81 THR A N 1
ATOM 600 C CA . THR A 1 81 ? 10.730 -8.487 -44.223 1.00 96.94 81 THR A CA 1
ATOM 601 C C . THR A 1 81 ? 11.803 -8.213 -43.174 1.00 96.94 81 THR A C 1
ATOM 603 O O . THR A 1 81 ? 11.885 -7.100 -42.655 1.00 96.94 81 THR A O 1
ATOM 606 N N . ASP A 1 82 ? 12.677 -9.178 -42.884 1.00 95.12 82 ASP A N 1
ATOM 607 C CA . ASP A 1 82 ? 13.796 -8.939 -41.957 1.00 95.12 82 ASP A CA 1
ATOM 608 C C . ASP A 1 82 ? 14.774 -7.851 -42.451 1.00 95.12 82 ASP A C 1
ATOM 610 O O . ASP A 1 82 ? 15.513 -7.286 -41.653 1.00 95.12 82 ASP A O 1
ATOM 614 N N . GLY A 1 83 ? 14.754 -7.515 -43.748 1.00 97.12 83 GLY A N 1
ATOM 615 C CA . GLY A 1 83 ? 15.524 -6.407 -44.325 1.00 97.12 83 GLY A CA 1
ATOM 616 C C . GLY A 1 83 ? 14.779 -5.069 -44.370 1.00 97.12 83 GLY A C 1
ATOM 617 O O . GLY A 1 83 ? 15.337 -4.079 -44.842 1.00 97.12 83 GLY A O 1
ATOM 618 N N . SER A 1 84 ? 13.519 -5.012 -43.928 1.00 97.75 84 SER A N 1
ATOM 619 C CA . SER A 1 84 ? 12.748 -3.768 -43.926 1.00 97.75 84 SER A CA 1
ATOM 620 C C . SER A 1 84 ? 13.382 -2.752 -42.964 1.00 97.75 84 SER A C 1
ATOM 622 O O . SER A 1 84 ? 13.710 -3.128 -41.838 1.00 97.75 84 SER A O 1
ATOM 624 N N . PRO A 1 85 ? 13.505 -1.461 -43.340 1.00 97.56 85 PRO A N 1
ATOM 625 C CA . PRO A 1 85 ? 14.164 -0.456 -42.500 1.00 97.56 85 PRO A CA 1
ATOM 626 C C . PRO A 1 85 ? 13.607 -0.361 -41.074 1.00 97.56 85 PRO A C 1
ATOM 628 O O . PRO A 1 85 ? 14.371 -0.206 -40.127 1.00 97.56 85 PRO A O 1
ATOM 631 N N . ASP A 1 86 ? 12.286 -0.498 -40.907 1.00 96.62 86 ASP A N 1
ATOM 632 C CA . ASP A 1 86 ? 11.661 -0.476 -39.581 1.00 96.62 86 ASP A CA 1
ATOM 633 C C . ASP A 1 86 ? 12.041 -1.703 -38.737 1.00 96.62 86 ASP A C 1
ATOM 635 O O . ASP A 1 86 ? 12.392 -1.559 -37.570 1.00 96.62 86 ASP A O 1
ATOM 639 N N . VAL A 1 87 ? 12.071 -2.899 -39.338 1.00 97.88 87 VAL A N 1
ATOM 640 C CA . VAL A 1 87 ? 12.495 -4.133 -38.655 1.00 97.88 87 VAL A CA 1
ATOM 641 C C . VAL A 1 87 ? 13.966 -4.051 -38.244 1.00 97.88 87 VAL A C 1
ATOM 643 O O . VAL A 1 87 ? 14.289 -4.387 -37.106 1.00 97.88 87 VAL A O 1
ATOM 646 N N . LEU A 1 88 ? 14.845 -3.550 -39.120 1.00 98.06 88 LEU A N 1
ATOM 647 C CA . LEU A 1 88 ? 16.266 -3.352 -38.810 1.00 98.06 88 LEU A CA 1
ATOM 648 C C . LEU A 1 88 ? 16.465 -2.359 -37.657 1.00 98.06 88 LEU A C 1
ATOM 650 O O . LEU A 1 88 ? 17.198 -2.655 -36.719 1.00 98.06 88 LEU A O 1
ATOM 654 N N . ARG A 1 89 ? 15.746 -1.230 -37.662 1.00 97.94 89 ARG A N 1
ATOM 655 C CA . ARG A 1 89 ? 15.794 -0.256 -36.562 1.00 97.94 89 ARG A CA 1
ATOM 656 C C . ARG A 1 89 ? 15.358 -0.868 -35.227 1.00 97.94 89 ARG A C 1
ATOM 658 O O . ARG A 1 89 ? 16.019 -0.659 -34.215 1.00 97.94 89 ARG A O 1
ATOM 665 N N . ARG A 1 90 ? 14.266 -1.644 -35.205 1.00 97.69 90 ARG A N 1
ATOM 666 C CA . ARG A 1 90 ? 13.820 -2.340 -33.981 1.00 97.69 90 ARG A CA 1
ATOM 667 C C . ARG A 1 90 ? 14.796 -3.427 -33.538 1.00 97.69 90 ARG A C 1
ATOM 669 O O . ARG A 1 90 ? 14.937 -3.671 -32.343 1.00 97.69 90 ARG A O 1
ATOM 676 N N . LEU A 1 91 ? 15.489 -4.069 -34.477 1.00 97.94 91 LEU A N 1
ATOM 677 C CA . LEU A 1 91 ? 16.551 -5.017 -34.157 1.00 97.94 91 LEU A CA 1
ATOM 678 C C . LEU A 1 91 ? 17.732 -4.315 -33.470 1.00 97.94 91 LEU A C 1
ATOM 680 O O . LEU A 1 91 ? 18.218 -4.816 -32.458 1.00 97.94 91 LEU A O 1
ATOM 684 N N . ASP A 1 92 ? 18.139 -3.141 -33.958 1.00 97.81 92 ASP A N 1
ATOM 685 C CA . ASP A 1 92 ? 19.175 -2.322 -33.317 1.00 97.81 92 ASP A CA 1
ATOM 686 C C . ASP A 1 92 ? 18.767 -1.902 -31.894 1.00 97.81 92 ASP A C 1
ATOM 688 O O . ASP A 1 92 ? 19.572 -1.991 -30.965 1.00 97.81 92 ASP A O 1
ATOM 692 N N . GLU A 1 93 ? 17.502 -1.522 -31.685 1.00 97.31 93 GLU A N 1
ATOM 693 C CA . GLU A 1 93 ? 16.951 -1.206 -30.357 1.00 97.31 93 GLU A CA 1
ATOM 694 C C . GLU A 1 93 ? 16.978 -2.421 -29.411 1.00 97.31 93 GLU A C 1
ATOM 696 O O . GLU A 1 93 ? 17.382 -2.306 -28.248 1.00 97.31 93 GLU A O 1
ATOM 701 N N . VAL A 1 94 ? 16.622 -3.614 -29.902 1.00 97.88 94 VAL A N 1
ATOM 702 C CA . VAL A 1 94 ? 16.770 -4.862 -29.138 1.00 97.88 94 VAL A CA 1
ATOM 703 C C . VAL A 1 94 ? 18.234 -5.075 -28.749 1.00 97.88 94 VAL A C 1
ATOM 705 O O . VAL A 1 94 ? 18.529 -5.279 -27.572 1.00 97.88 94 VAL A O 1
ATOM 708 N N . MET A 1 95 ? 19.169 -4.964 -29.692 1.00 97.81 95 MET A N 1
ATOM 709 C CA . MET A 1 95 ? 20.597 -5.149 -29.413 1.00 97.81 95 MET A CA 1
ATOM 710 C C . MET A 1 95 ? 21.136 -4.134 -28.394 1.00 97.81 95 MET A C 1
ATOM 712 O O . MET A 1 95 ? 21.912 -4.510 -27.507 1.00 97.81 95 MET A O 1
ATOM 716 N N . ALA A 1 96 ? 20.697 -2.874 -28.474 1.00 97.69 96 ALA A N 1
ATOM 717 C CA . ALA A 1 96 ? 21.039 -1.833 -27.509 1.00 97.69 96 ALA A CA 1
ATOM 718 C C . ALA A 1 96 ? 20.529 -2.179 -26.099 1.00 97.69 96 ALA A C 1
ATOM 720 O O . ALA A 1 96 ? 21.313 -2.209 -25.150 1.00 97.69 96 ALA A O 1
ATOM 721 N N . THR A 1 97 ? 19.254 -2.559 -25.957 1.00 97.12 97 THR A N 1
ATOM 722 C CA . THR A 1 97 ? 18.694 -2.946 -24.646 1.00 97.12 97 THR A CA 1
ATOM 723 C C . THR A 1 97 ? 19.337 -4.216 -24.070 1.00 97.12 97 THR A C 1
ATOM 725 O O . THR A 1 97 ? 19.482 -4.345 -22.850 1.00 97.12 97 THR A O 1
ATOM 728 N N . GLU A 1 98 ? 19.788 -5.157 -24.909 1.00 97.94 98 GLU A N 1
ATOM 729 C CA . GLU A 1 98 ? 20.568 -6.316 -24.455 1.00 97.94 98 GLU A CA 1
ATOM 730 C C . GLU A 1 98 ? 21.965 -5.937 -23.961 1.00 97.94 98 GLU A C 1
ATOM 732 O O . GLU A 1 98 ? 22.456 -6.506 -22.977 1.00 97.94 98 GLU A O 1
ATOM 737 N N . TYR A 1 99 ? 22.622 -4.989 -24.631 1.00 97.44 99 TYR A N 1
ATOM 738 C CA . TYR A 1 99 ? 23.886 -4.429 -24.170 1.00 97.44 99 TYR A CA 1
ATOM 739 C C . TYR A 1 99 ? 23.716 -3.726 -22.819 1.00 97.44 99 TYR A C 1
ATOM 741 O O . TYR A 1 99 ? 24.420 -4.079 -21.869 1.00 97.44 99 TYR A O 1
ATOM 749 N N . ASP A 1 100 ? 22.726 -2.845 -22.688 1.00 97.00 100 ASP A N 1
ATOM 750 C CA . ASP A 1 100 ? 22.434 -2.125 -21.445 1.00 97.00 100 ASP A CA 1
ATOM 751 C C . ASP A 1 100 ? 22.117 -3.082 -20.293 1.00 97.00 100 ASP A C 1
ATOM 753 O O . ASP A 1 100 ? 22.634 -2.937 -19.184 1.00 97.00 100 ASP A O 1
ATOM 757 N N . LEU A 1 101 ? 21.338 -4.139 -20.548 1.00 97.38 101 LEU A N 1
ATOM 758 C CA . LEU A 1 101 ? 21.061 -5.164 -19.543 1.00 97.38 101 LEU A CA 1
ATOM 759 C C . LEU A 1 101 ? 22.333 -5.905 -19.098 1.00 97.38 101 LEU A C 1
ATOM 761 O O . LEU A 1 101 ? 22.461 -6.263 -17.921 1.00 97.38 101 LEU A O 1
ATOM 765 N N . ARG A 1 102 ? 23.277 -6.169 -20.010 1.00 98.06 102 ARG A N 1
ATOM 766 C CA . ARG A 1 102 ? 24.575 -6.764 -19.649 1.00 98.06 102 ARG A CA 1
ATOM 767 C C . ARG A 1 102 ? 25.402 -5.808 -18.790 1.00 98.06 102 ARG A C 1
ATOM 769 O O . ARG A 1 102 ? 25.942 -6.264 -17.781 1.00 98.06 102 ARG A O 1
ATOM 776 N N . GLN A 1 103 ? 25.446 -4.522 -19.136 1.00 98.06 103 GLN A N 1
ATOM 777 C CA . GLN A 1 103 ? 26.155 -3.503 -18.354 1.00 98.06 103 GLN A CA 1
ATOM 778 C C . GLN A 1 103 ? 25.551 -3.338 -16.956 1.00 98.06 103 GLN A C 1
ATOM 780 O O . GLN A 1 103 ? 26.270 -3.444 -15.964 1.00 98.06 103 GLN A O 1
ATOM 785 N N . ALA A 1 104 ? 24.225 -3.219 -16.851 1.00 96.38 104 ALA A N 1
ATOM 786 C CA . ALA A 1 104 ? 23.518 -3.140 -15.573 1.00 96.38 104 ALA A CA 1
ATOM 787 C C . ALA A 1 104 ? 23.809 -4.354 -14.672 1.00 96.38 104 ALA A C 1
ATOM 789 O O . ALA A 1 104 ? 24.041 -4.217 -13.472 1.00 96.38 104 ALA A O 1
ATOM 790 N N . ARG A 1 105 ? 23.857 -5.564 -15.251 1.00 97.81 105 ARG A N 1
ATOM 791 C CA . ARG A 1 105 ? 24.233 -6.788 -14.521 1.00 97.81 105 ARG A CA 1
ATOM 792 C C . ARG A 1 105 ? 25.678 -6.759 -14.032 1.00 97.81 105 ARG A C 1
ATOM 794 O O . ARG A 1 105 ? 25.929 -7.206 -12.916 1.00 97.81 105 ARG A O 1
ATOM 801 N N . ALA A 1 106 ? 26.615 -6.291 -14.854 1.00 97.56 106 ALA A N 1
ATOM 802 C CA . ALA A 1 106 ? 28.017 -6.178 -14.465 1.00 97.56 106 ALA A CA 1
ATOM 803 C C . ALA A 1 106 ? 28.193 -5.161 -13.327 1.00 97.56 106 ALA A C 1
ATOM 805 O O . ALA A 1 106 ? 28.779 -5.499 -12.301 1.00 97.56 106 ALA A O 1
ATOM 806 N N . ALA A 1 107 ? 27.590 -3.977 -13.458 1.00 95.75 107 ALA A N 1
ATOM 807 C CA . ALA A 1 107 ? 27.613 -2.935 -12.436 1.00 95.75 107 ALA A CA 1
ATOM 808 C C . ALA A 1 107 ? 27.005 -3.412 -11.108 1.00 95.75 107 ALA A C 1
ATOM 810 O O . ALA A 1 107 ? 27.613 -3.245 -10.055 1.00 95.75 107 ALA A O 1
ATOM 811 N N . ALA A 1 108 ? 25.848 -4.083 -11.138 1.00 95.06 108 ALA A N 1
ATOM 812 C CA . ALA A 1 108 ? 25.240 -4.608 -9.918 1.00 95.06 108 ALA A CA 1
ATOM 813 C C . ALA A 1 108 ? 26.098 -5.677 -9.235 1.00 95.06 108 ALA A C 1
ATOM 815 O O . ALA A 1 108 ? 26.183 -5.689 -8.011 1.00 95.06 108 ALA A O 1
ATOM 816 N N . ARG A 1 109 ? 26.749 -6.565 -10.001 1.00 96.25 109 ARG A N 1
ATOM 817 C CA . ARG A 1 109 ? 27.683 -7.545 -9.425 1.00 96.25 109 ARG A CA 1
ATOM 818 C C . ARG A 1 109 ? 28.836 -6.855 -8.710 1.00 96.25 109 ARG A C 1
ATOM 820 O O . ARG A 1 109 ? 29.156 -7.285 -7.612 1.00 96.25 109 ARG A O 1
ATOM 827 N N . GLN A 1 110 ? 29.394 -5.799 -9.304 1.00 96.19 110 GLN A N 1
ATOM 828 C CA . GLN A 1 110 ? 30.461 -5.016 -8.684 1.00 96.19 110 GLN A CA 1
ATOM 829 C C . GLN A 1 110 ? 29.992 -4.385 -7.367 1.00 96.19 110 GLN A C 1
ATOM 831 O O . GLN A 1 110 ? 30.604 -4.596 -6.327 1.00 96.19 110 GLN A O 1
ATOM 836 N N . VAL A 1 111 ? 28.841 -3.702 -7.381 1.00 93.69 111 VAL A N 1
ATOM 837 C CA . VAL A 1 111 ? 28.268 -3.091 -6.170 1.00 93.69 111 VAL A CA 1
ATOM 838 C C . VAL A 1 111 ? 28.064 -4.127 -5.063 1.00 93.69 111 VAL A C 1
ATOM 840 O O . VAL A 1 111 ? 28.398 -3.873 -3.911 1.00 93.69 111 VAL A O 1
ATOM 843 N N . TRP A 1 112 ? 27.534 -5.308 -5.392 1.00 92.88 112 TRP A N 1
ATOM 844 C CA . TRP A 1 112 ? 27.325 -6.362 -4.400 1.00 92.88 112 TRP A CA 1
ATOM 845 C C . TRP A 1 112 ? 28.620 -7.048 -3.951 1.00 92.88 112 TRP A C 1
ATOM 847 O O . TRP A 1 112 ? 28.659 -7.520 -2.819 1.00 92.88 112 TRP A O 1
ATOM 857 N N . SER A 1 113 ? 29.665 -7.114 -4.785 1.00 94.69 113 SER A N 1
ATOM 858 C CA . SER A 1 113 ? 30.971 -7.650 -4.372 1.00 94.69 113 SER A CA 1
ATOM 859 C C . SER A 1 113 ? 31.735 -6.706 -3.449 1.00 94.69 113 SER A C 1
ATOM 861 O O . SER A 1 113 ? 32.534 -7.173 -2.642 1.00 94.69 113 SER A O 1
ATOM 863 N N . ASP A 1 114 ? 31.468 -5.402 -3.542 1.00 94.62 114 ASP A N 1
ATOM 864 C CA . ASP A 1 114 ? 32.109 -4.381 -2.709 1.00 94.62 114 ASP A CA 1
ATOM 865 C C . ASP A 1 114 ? 31.528 -4.334 -1.282 1.00 94.62 114 ASP A C 1
ATOM 867 O O . ASP A 1 114 ? 32.130 -3.748 -0.382 1.00 94.62 114 ASP A O 1
ATOM 871 N N . ILE A 1 115 ? 30.374 -4.974 -1.049 1.00 91.81 115 ILE A N 1
ATOM 872 C CA . ILE A 1 115 ? 29.727 -5.053 0.265 1.00 91.81 115 ILE A CA 1
ATOM 873 C C . ILE A 1 115 ? 29.998 -6.439 0.874 1.00 91.81 115 ILE A C 1
ATOM 875 O O . ILE A 1 115 ? 29.556 -7.449 0.321 1.00 91.81 115 ILE A O 1
ATOM 879 N N . PRO A 1 116 ? 30.657 -6.533 2.044 1.00 94.69 116 PRO A N 1
ATOM 880 C CA . PRO A 1 116 ? 30.882 -7.813 2.707 1.00 94.69 116 PRO A CA 1
ATOM 881 C C . PRO A 1 116 ? 29.575 -8.576 2.964 1.00 94.69 116 PRO A C 1
ATOM 883 O O . PRO A 1 116 ? 28.599 -8.008 3.458 1.00 94.69 116 PRO A O 1
ATOM 886 N N . ALA A 1 117 ? 29.566 -9.886 2.699 1.00 93.56 117 ALA A N 1
ATOM 887 C CA . ALA A 1 117 ? 28.369 -10.724 2.838 1.00 93.56 117 ALA A CA 1
ATOM 888 C C . ALA A 1 117 ? 27.736 -10.652 4.242 1.00 93.56 117 ALA A C 1
ATOM 890 O O . ALA A 1 117 ? 26.511 -10.594 4.366 1.00 93.56 117 ALA A O 1
ATOM 891 N N . GLU A 1 118 ? 28.558 -10.579 5.293 1.00 94.00 118 GLU A N 1
ATOM 892 C CA . GLU A 1 118 ? 28.079 -10.406 6.670 1.00 94.00 118 GLU A CA 1
ATOM 893 C C . GLU A 1 118 ? 27.377 -9.060 6.885 1.00 94.00 118 GLU A C 1
ATOM 895 O O . GLU A 1 118 ? 26.353 -9.017 7.560 1.00 94.00 118 GLU A O 1
ATOM 900 N N . GLN A 1 119 ? 27.840 -7.976 6.252 1.00 91.75 119 GLN A N 1
ATOM 901 C CA . GLN A 1 119 ? 27.150 -6.683 6.324 1.00 91.75 119 GLN A CA 1
ATOM 902 C C . GLN A 1 119 ? 25.797 -6.730 5.607 1.00 91.75 119 GLN A C 1
ATOM 904 O O . GLN A 1 119 ? 24.818 -6.182 6.110 1.00 91.75 119 GLN A O 1
ATOM 909 N N . ILE A 1 120 ? 25.702 -7.430 4.469 1.00 90.81 120 ILE A N 1
ATOM 910 C CA . ILE A 1 120 ? 24.420 -7.642 3.773 1.00 90.81 120 ILE A CA 1
ATOM 911 C C . ILE A 1 120 ? 23.453 -8.411 4.676 1.00 90.81 120 ILE A C 1
ATOM 913 O O . ILE A 1 120 ? 22.285 -8.036 4.795 1.00 90.81 120 ILE A O 1
ATOM 917 N N . LYS A 1 121 ? 23.931 -9.488 5.311 1.00 92.62 121 LYS A N 1
ATOM 918 C CA . LYS A 1 121 ? 23.137 -10.305 6.232 1.00 92.62 121 LYS A CA 1
ATOM 919 C C . LYS A 1 121 ? 22.648 -9.475 7.419 1.00 92.62 121 LYS A C 1
ATOM 921 O O . LYS A 1 121 ? 21.444 -9.431 7.653 1.00 92.62 121 LYS A O 1
ATOM 926 N N . GLN A 1 122 ? 23.548 -8.760 8.093 1.00 91.56 122 GLN A N 1
ATOM 927 C CA . GLN A 1 122 ? 23.218 -7.876 9.214 1.00 91.56 122 GLN A CA 1
ATOM 928 C C . GLN A 1 122 ? 22.205 -6.801 8.815 1.00 91.56 122 GLN A C 1
ATOM 930 O O . GLN A 1 122 ? 21.217 -6.607 9.514 1.00 91.56 122 GLN A O 1
ATOM 935 N N . ALA A 1 123 ? 22.387 -6.149 7.664 1.00 90.06 123 ALA A N 1
ATOM 936 C CA . ALA A 1 123 ? 21.461 -5.119 7.202 1.00 90.06 123 ALA A CA 1
ATOM 937 C C . ALA A 1 123 ? 20.067 -5.683 6.873 1.00 90.06 123 ALA A C 1
ATOM 939 O O . ALA A 1 123 ? 19.060 -5.028 7.144 1.00 90.06 123 ALA A O 1
ATOM 940 N N . ARG A 1 124 ? 19.978 -6.904 6.321 1.00 90.50 124 ARG A N 1
ATOM 941 C CA . ARG A 1 124 ? 18.694 -7.587 6.077 1.00 90.50 124 ARG A CA 1
ATOM 942 C C . ARG A 1 124 ? 17.993 -7.971 7.377 1.00 90.50 124 ARG A C 1
ATOM 944 O O . ARG A 1 124 ? 16.787 -7.749 7.484 1.00 90.50 124 ARG A O 1
ATOM 951 N N . THR A 1 125 ? 18.733 -8.507 8.345 1.00 91.75 125 THR A N 1
ATOM 952 C CA . THR A 1 125 ? 18.211 -8.814 9.683 1.00 91.75 125 THR A CA 1
ATOM 953 C C . THR A 1 125 ? 17.706 -7.544 10.361 1.00 91.75 125 THR A C 1
ATOM 955 O O . THR A 1 125 ? 16.523 -7.467 10.668 1.00 91.75 125 THR A O 1
ATOM 958 N N . ALA A 1 126 ? 18.535 -6.499 10.449 1.00 90.81 126 ALA A N 1
ATOM 959 C CA . ALA A 1 126 ? 18.164 -5.229 11.070 1.00 90.81 126 ALA A CA 1
ATOM 960 C C . ALA A 1 126 ? 16.957 -4.564 10.390 1.00 90.81 126 ALA A C 1
ATOM 962 O O . ALA A 1 126 ? 16.111 -3.972 11.052 1.00 90.81 126 ALA A O 1
ATOM 963 N N . ARG A 1 127 ? 16.836 -4.661 9.058 1.00 90.56 127 ARG A N 1
ATOM 964 C CA . ARG A 1 127 ? 15.642 -4.191 8.339 1.00 90.56 127 ARG A CA 1
ATOM 965 C C . ARG A 1 127 ? 14.397 -4.994 8.713 1.00 90.56 127 ARG A C 1
ATOM 967 O O . ARG A 1 127 ? 13.332 -4.405 8.851 1.00 90.56 127 ARG A O 1
ATOM 974 N N . THR A 1 128 ? 14.520 -6.313 8.818 1.00 91.81 128 THR A N 1
ATOM 975 C CA . THR A 1 128 ? 13.401 -7.195 9.175 1.00 91.81 128 THR A CA 1
ATOM 976 C C . THR A 1 128 ? 12.929 -6.906 10.597 1.00 91.81 128 THR A C 1
ATOM 978 O O . THR A 1 128 ? 11.750 -6.641 10.800 1.00 91.81 128 THR A O 1
ATOM 981 N N . GLU A 1 129 ? 13.860 -6.839 11.549 1.00 93.25 129 GLU A N 1
ATOM 982 C CA . GLU A 1 129 ? 13.589 -6.478 12.944 1.00 93.25 129 GLU A CA 1
ATOM 983 C C . GLU A 1 129 ? 12.953 -5.088 13.058 1.00 93.25 129 GLU A C 1
ATOM 985 O O . GLU A 1 129 ? 11.955 -4.931 13.756 1.00 93.25 129 GLU A O 1
ATOM 990 N N . ALA A 1 130 ? 13.466 -4.093 12.322 1.00 91.56 130 ALA A N 1
ATOM 991 C CA . ALA A 1 130 ? 12.890 -2.750 12.305 1.00 91.56 130 ALA A CA 1
ATOM 992 C C . ALA A 1 130 ? 11.450 -2.742 11.772 1.00 91.56 130 ALA A C 1
ATOM 994 O O . ALA A 1 130 ? 10.602 -2.067 12.340 1.00 91.56 130 ALA A O 1
ATOM 995 N N . ARG A 1 131 ? 11.145 -3.511 10.718 1.00 93.06 131 ARG A N 1
ATOM 996 C CA . ARG A 1 131 ? 9.776 -3.608 10.181 1.00 93.06 131 ARG A CA 1
ATOM 997 C C . ARG A 1 131 ? 8.813 -4.272 11.149 1.00 93.06 131 ARG A C 1
ATOM 999 O O . ARG A 1 131 ? 7.701 -3.780 11.303 1.00 93.06 131 ARG A O 1
ATOM 1006 N N . ILE A 1 132 ? 9.246 -5.361 11.787 1.00 95.88 132 ILE A N 1
ATOM 1007 C CA . ILE A 1 132 ? 8.462 -6.035 12.824 1.00 95.88 132 ILE A CA 1
ATOM 1008 C C . ILE A 1 132 ? 8.183 -5.042 13.950 1.00 95.88 132 ILE A C 1
ATOM 1010 O O . ILE A 1 132 ? 7.027 -4.796 14.266 1.00 95.88 132 ILE A O 1
ATOM 1014 N N . HIS A 1 133 ? 9.223 -4.399 14.484 1.00 95.31 133 HIS A N 1
ATOM 1015 C CA . HIS A 1 133 ? 9.079 -3.409 15.545 1.00 95.31 133 HIS A CA 1
ATOM 1016 C C . HIS A 1 133 ? 8.134 -2.262 15.157 1.00 95.31 133 HIS A C 1
ATOM 1018 O O . HIS A 1 133 ? 7.170 -2.001 15.873 1.00 95.31 133 HIS A O 1
ATOM 1024 N N . ASP A 1 134 ? 8.367 -1.608 14.016 1.00 94.88 134 ASP A N 1
ATOM 1025 C CA . ASP A 1 134 ? 7.559 -0.475 13.553 1.00 94.88 134 ASP A CA 1
ATOM 1026 C C . ASP A 1 134 ? 6.094 -0.884 13.297 1.00 94.88 134 ASP A C 1
ATOM 1028 O O . ASP A 1 134 ? 5.174 -0.133 13.625 1.00 94.88 134 ASP A O 1
ATOM 1032 N N . GLY A 1 135 ? 5.866 -2.081 12.743 1.00 96.75 135 GLY A N 1
ATOM 1033 C CA . GLY A 1 135 ? 4.535 -2.647 12.519 1.00 96.75 135 GLY A CA 1
ATOM 1034 C C . GLY A 1 135 ? 3.785 -2.930 13.821 1.00 96.75 135 GLY A C 1
ATOM 1035 O O . GLY A 1 135 ? 2.630 -2.529 13.959 1.00 96.75 135 GLY A O 1
ATOM 1036 N N . GLU A 1 136 ? 4.456 -3.532 14.806 1.00 98.00 136 GLU A N 1
ATOM 1037 C CA . GLU A 1 136 ? 3.899 -3.781 16.143 1.00 98.00 136 GLU A CA 1
ATOM 1038 C C . GLU A 1 136 ? 3.558 -2.475 16.873 1.00 98.00 136 GLU A C 1
ATOM 1040 O O . GLU A 1 136 ? 2.493 -2.358 17.481 1.00 98.00 136 GLU A O 1
ATOM 1045 N N . GLN A 1 137 ? 4.415 -1.452 16.775 1.00 98.00 137 GLN A N 1
ATOM 1046 C CA . GLN A 1 137 ? 4.117 -0.136 17.346 1.00 98.00 137 GLN A CA 1
ATOM 1047 C C . GLN A 1 137 ? 2.905 0.515 16.661 1.00 98.00 137 GLN A C 1
ATOM 1049 O O . GLN A 1 137 ? 2.025 1.050 17.339 1.00 98.00 137 GLN A O 1
ATOM 1054 N N . ALA A 1 138 ? 2.808 0.434 15.330 1.00 98.12 138 ALA A N 1
ATOM 1055 C CA . ALA A 1 138 ? 1.646 0.931 14.594 1.00 98.12 138 ALA A CA 1
ATOM 1056 C C . ALA A 1 138 ? 0.355 0.178 14.972 1.00 98.12 138 ALA A C 1
ATOM 1058 O O . ALA A 1 138 ? -0.696 0.802 15.143 1.00 98.12 138 ALA A O 1
ATOM 1059 N N . LEU A 1 139 ? 0.433 -1.145 15.160 1.00 98.56 139 LEU A N 1
ATOM 1060 C CA . LEU A 1 139 ? -0.680 -1.967 15.634 1.00 98.56 139 LEU A CA 1
ATOM 1061 C C . LEU A 1 139 ? -1.115 -1.567 17.044 1.00 98.56 139 LEU A C 1
ATOM 1063 O O . LEU A 1 139 ? -2.312 -1.428 17.287 1.00 98.56 139 LEU A O 1
ATOM 1067 N N . ALA A 1 140 ? -0.176 -1.342 17.963 1.00 98.56 140 ALA A N 1
ATOM 1068 C CA . ALA A 1 140 ? -0.484 -0.906 19.322 1.00 98.56 140 ALA A CA 1
ATOM 1069 C C . ALA A 1 140 ? -1.243 0.434 19.337 1.00 98.56 140 ALA A C 1
ATOM 1071 O O . ALA A 1 140 ? -2.252 0.562 20.035 1.00 98.56 140 ALA A O 1
ATOM 1072 N N . VAL A 1 141 ? -0.819 1.402 18.512 1.00 98.50 141 VAL A N 1
ATOM 1073 C CA . VAL A 1 141 ? -1.528 2.684 18.337 1.00 98.50 141 VAL A CA 1
ATOM 1074 C C . VAL A 1 141 ? -2.942 2.459 17.793 1.00 98.50 141 VAL A C 1
ATOM 1076 O O . VAL A 1 141 ? -3.910 2.963 18.367 1.00 98.50 141 VAL A O 1
ATOM 1079 N N . ALA A 1 142 ? -3.087 1.661 16.730 1.00 98.56 142 ALA A N 1
ATOM 1080 C CA . ALA A 1 142 ? -4.391 1.365 16.139 1.00 98.56 142 ALA A CA 1
ATOM 1081 C C . ALA A 1 142 ? -5.330 0.644 17.124 1.00 98.56 142 ALA A C 1
ATOM 1083 O O . ALA A 1 142 ? -6.500 1.003 17.218 1.00 98.56 142 ALA A O 1
ATOM 1084 N N . ARG A 1 143 ? -4.830 -0.314 17.917 1.00 98.62 143 ARG A N 1
ATOM 1085 C CA . ARG A 1 143 ? -5.606 -0.984 18.980 1.00 98.62 143 ARG A CA 1
ATOM 1086 C C . ARG A 1 143 ? -6.075 0.003 20.046 1.00 98.62 143 ARG A C 1
ATOM 1088 O O . ARG A 1 143 ? -7.227 -0.074 20.465 1.00 98.62 143 ARG A O 1
ATOM 1095 N N . GLY A 1 144 ? -5.223 0.950 20.444 1.00 98.50 144 GLY A N 1
ATOM 1096 C CA . GLY A 1 144 ? -5.584 2.002 21.396 1.00 98.50 144 GLY A CA 1
ATOM 1097 C C . GLY A 1 144 ? -6.741 2.876 20.903 1.00 98.50 144 GLY A C 1
ATOM 1098 O O . GLY A 1 144 ? -7.693 3.119 21.643 1.00 98.50 144 GLY A O 1
ATOM 1099 N N . TYR A 1 145 ? -6.705 3.304 19.639 1.00 98.69 145 TYR A N 1
ATOM 1100 C CA . TYR A 1 145 ? -7.805 4.072 19.049 1.00 98.69 145 TYR A CA 1
ATOM 1101 C C . TYR A 1 145 ? -9.055 3.230 18.780 1.00 98.69 145 TYR A C 1
ATOM 1103 O O . TYR A 1 145 ? -10.160 3.705 19.034 1.00 98.69 145 TYR A O 1
ATOM 1111 N N . ALA A 1 146 ? -8.906 1.985 18.322 1.00 98.50 146 ALA A N 1
ATOM 1112 C CA . ALA A 1 146 ? -10.027 1.073 18.109 1.00 98.50 146 ALA A CA 1
ATOM 1113 C C . ALA A 1 146 ? -10.800 0.831 19.413 1.00 98.50 146 ALA A C 1
ATOM 1115 O O . ALA A 1 146 ? -12.022 0.919 19.404 1.00 98.50 146 ALA A O 1
ATOM 1116 N N . ALA A 1 147 ? -10.105 0.645 20.541 1.00 98.62 147 ALA A N 1
ATOM 1117 C CA . ALA A 1 147 ? -10.738 0.503 21.854 1.00 98.62 147 ALA A CA 1
ATOM 1118 C C . ALA A 1 147 ? -11.549 1.748 22.264 1.00 98.62 147 ALA A C 1
ATOM 1120 O O . ALA A 1 147 ? -12.638 1.624 22.815 1.00 98.62 147 ALA A O 1
ATOM 1121 N N . LYS A 1 148 ? -11.061 2.956 21.953 1.00 98.62 148 LYS A N 1
ATOM 1122 C CA . LYS A 1 148 ? -11.801 4.204 22.209 1.00 98.62 148 LYS A CA 1
ATOM 1123 C C . LYS A 1 148 ? -13.039 4.347 21.327 1.00 98.62 148 LYS A C 1
ATOM 1125 O O . LYS A 1 148 ? -14.070 4.835 21.783 1.00 98.62 148 LYS A O 1
ATOM 1130 N N . PHE A 1 149 ? -12.948 3.941 20.061 1.00 98.44 149 PHE A N 1
ATOM 1131 C CA . PHE A 1 149 ? -14.126 3.888 19.199 1.00 98.44 149 PHE A CA 1
ATOM 1132 C C . PHE A 1 149 ? -15.148 2.883 19.727 1.00 98.44 149 PHE A C 1
ATOM 1134 O O . PHE A 1 149 ? -16.326 3.215 19.802 1.00 98.44 149 PHE A O 1
ATOM 1141 N N . ASP A 1 150 ? -14.695 1.703 20.145 1.00 98.25 150 ASP A N 1
ATOM 1142 C CA . ASP A 1 150 ? -15.544 0.660 20.718 1.00 98.25 150 ASP A CA 1
ATOM 1143 C C . ASP A 1 150 ? -16.260 1.130 21.998 1.00 98.25 150 ASP A C 1
ATOM 1145 O O . ASP A 1 150 ? -17.459 0.912 22.151 1.00 98.25 150 ASP A O 1
ATOM 1149 N N . GLU A 1 151 ? -15.579 1.887 22.868 1.00 98.44 151 GLU A N 1
ATOM 1150 C CA . GLU A 1 151 ? -16.181 2.530 24.047 1.00 98.44 151 GLU A CA 1
ATOM 1151 C C . GLU A 1 151 ? -17.323 3.490 23.661 1.00 98.44 151 GLU A C 1
ATOM 1153 O O . GLU A 1 151 ? -18.406 3.452 24.251 1.00 98.44 151 GLU A O 1
ATOM 1158 N N . ILE A 1 152 ? -17.120 4.330 22.638 1.00 98.44 152 ILE A N 1
ATOM 1159 C CA . ILE A 1 152 ? -18.155 5.255 22.148 1.00 98.44 152 ILE A CA 1
ATOM 1160 C C . ILE A 1 152 ? -19.357 4.495 21.578 1.00 98.44 152 ILE A C 1
ATOM 1162 O O . ILE A 1 152 ? -20.499 4.884 21.851 1.00 98.44 152 ILE A O 1
ATOM 1166 N N . LEU A 1 153 ? -19.101 3.458 20.774 1.00 97.94 153 LEU A N 1
ATOM 1167 C CA . LEU A 1 153 ? -20.122 2.649 20.099 1.00 97.94 153 LEU A CA 1
ATOM 1168 C C . LEU A 1 153 ? -20.912 1.790 21.097 1.00 97.94 153 LEU A C 1
ATOM 1170 O O . LEU A 1 153 ? -22.130 1.689 20.973 1.00 97.94 153 LEU A O 1
ATOM 1174 N N . SER A 1 154 ? -20.256 1.286 22.146 1.00 97.38 154 SER A N 1
ATOM 1175 C CA . SER A 1 154 ? -20.883 0.566 23.267 1.00 97.38 154 SER A CA 1
ATOM 1176 C C . SER A 1 154 ? -21.868 1.429 24.058 1.00 97.38 154 SER A C 1
ATOM 1178 O O . SER A 1 154 ? -22.775 0.912 24.701 1.00 97.38 154 SER A O 1
ATOM 1180 N N . GLY A 1 155 ? -21.725 2.756 24.001 1.00 97.88 155 GLY A N 1
ATOM 1181 C CA . GLY A 1 155 ? -22.713 3.695 24.532 1.00 97.88 155 GLY A CA 1
ATOM 1182 C C . GLY A 1 155 ? -23.917 3.926 23.610 1.00 97.88 155 GLY A C 1
ATOM 1183 O O . GLY A 1 155 ? -24.623 4.918 23.817 1.00 97.88 155 GLY A O 1
ATOM 1184 N N . GLU A 1 156 ? -24.077 3.111 22.563 1.00 97.69 156 GLU A N 1
ATOM 1185 C CA . GLU A 1 156 ? -25.183 3.092 21.598 1.00 97.69 156 GLU A CA 1
ATOM 1186 C C . GLU A 1 156 ? -25.568 4.496 21.090 1.00 97.69 156 GLU A C 1
ATOM 1188 O O . GLU A 1 156 ? -26.638 5.027 21.408 1.00 97.69 156 GLU A O 1
ATOM 1193 N N . PRO A 1 157 ? -24.683 5.174 20.332 1.00 97.88 157 PRO A N 1
ATOM 1194 C CA . PRO A 1 157 ? -24.992 6.494 19.810 1.00 97.88 157 PRO A CA 1
ATOM 1195 C C . PRO A 1 157 ? -26.227 6.426 18.905 1.00 97.88 157 PRO A C 1
ATOM 1197 O O . PRO A 1 157 ? -26.251 5.699 17.917 1.00 97.88 157 PRO A O 1
ATOM 1200 N N . ALA A 1 158 ? -27.238 7.242 19.219 1.00 97.19 158 ALA A N 1
ATOM 1201 C CA . ALA A 1 158 ? -28.543 7.191 18.555 1.00 97.19 158 ALA A CA 1
ATOM 1202 C C . ALA A 1 158 ? -28.486 7.428 17.033 1.00 97.19 158 ALA A C 1
ATOM 1204 O O . ALA A 1 158 ? -29.399 7.048 16.306 1.00 97.19 158 ALA A O 1
ATOM 1205 N N . ASN A 1 159 ? -27.454 8.123 16.550 1.00 96.94 159 ASN A N 1
ATOM 1206 C CA . ASN A 1 159 ? -27.219 8.405 15.139 1.00 96.94 159 ASN A CA 1
ATOM 1207 C C . ASN A 1 159 ? -25.771 8.872 14.915 1.00 96.94 159 ASN A C 1
ATOM 1209 O O . ASN A 1 159 ? -24.998 9.068 15.857 1.00 96.94 159 ASN A O 1
ATOM 1213 N N . VAL A 1 160 ? -25.411 9.077 13.646 1.00 96.94 160 VAL A N 1
ATOM 1214 C CA . VAL A 1 160 ? -24.063 9.497 13.238 1.00 96.94 160 VAL A CA 1
ATOM 1215 C C . VAL A 1 160 ? -23.655 10.832 13.866 1.00 96.94 160 VAL A C 1
ATOM 1217 O O . VAL A 1 160 ? -22.503 10.979 14.259 1.00 96.94 160 VAL A O 1
ATOM 1220 N N . ALA A 1 161 ? -24.573 11.793 14.016 1.00 97.50 161 ALA A N 1
ATOM 1221 C CA . ALA A 1 161 ? -24.251 13.090 14.615 1.00 97.50 161 ALA A CA 1
ATOM 1222 C C . ALA A 1 161 ? -23.879 12.957 16.102 1.00 97.50 161 ALA A C 1
ATOM 1224 O O . ALA A 1 161 ? -22.941 13.602 16.568 1.00 97.50 161 ALA A O 1
ATOM 1225 N N . GLU A 1 162 ? -24.561 12.077 16.837 1.00 98.06 162 GLU A N 1
ATOM 1226 C CA . GLU A 1 162 ? -24.223 11.772 18.228 1.00 98.06 162 GLU A CA 1
ATOM 1227 C C . GLU A 1 162 ? -22.873 11.049 18.343 1.00 98.06 162 GLU A C 1
ATOM 1229 O O . GLU A 1 162 ? -22.053 11.425 19.182 1.00 98.06 162 GLU A O 1
ATOM 1234 N N . PHE A 1 163 ? -22.591 10.077 17.467 1.00 98.25 163 PHE A N 1
ATOM 1235 C CA . PHE A 1 163 ? -21.269 9.444 17.376 1.00 98.25 163 PHE A CA 1
ATOM 1236 C C . PHE A 1 163 ? -20.165 10.487 17.130 1.00 98.25 163 PHE A C 1
ATOM 1238 O O . PHE A 1 163 ? -19.187 10.549 17.873 1.00 98.25 163 PHE A O 1
ATOM 1245 N N . GLN A 1 164 ? -20.352 11.366 16.143 1.00 98.00 164 GLN A N 1
ATOM 1246 C CA . GLN A 1 164 ? -19.405 12.433 15.807 1.00 98.00 164 GLN A CA 1
ATOM 1247 C C . GLN A 1 164 ? -19.165 13.395 16.970 1.00 98.00 164 GLN A C 1
ATOM 1249 O O . GLN A 1 164 ? -18.023 13.748 17.259 1.00 98.00 164 GLN A O 1
ATOM 1254 N N . ARG A 1 165 ? -20.233 13.795 17.667 1.00 98.44 165 ARG A N 1
ATOM 1255 C CA . ARG A 1 165 ? -20.141 14.649 18.854 1.00 98.44 165 ARG A CA 1
ATOM 1256 C C . ARG A 1 165 ? -19.323 13.978 19.957 1.00 98.44 165 ARG A C 1
ATOM 1258 O O . ARG A 1 165 ? -18.501 14.638 20.584 1.00 98.44 165 ARG A O 1
ATOM 1265 N N . ARG A 1 166 ? -19.522 12.676 20.192 1.00 98.44 166 ARG A N 1
ATOM 1266 C CA . ARG A 1 166 ? -18.747 11.908 21.181 1.00 98.44 166 ARG A CA 1
ATOM 1267 C C . ARG A 1 166 ? -17.275 11.796 20.789 1.00 98.44 166 ARG A C 1
ATOM 1269 O O . ARG A 1 166 ? -16.425 12.059 21.629 1.00 98.44 166 ARG A O 1
ATOM 1276 N N . VAL A 1 167 ? -16.977 11.516 19.519 1.00 98.19 167 VAL A N 1
ATOM 1277 C CA . VAL A 1 167 ? -15.604 11.512 18.979 1.00 98.19 167 VAL A CA 1
ATOM 1278 C C . VAL A 1 167 ? -14.926 12.870 19.183 1.00 98.19 167 VAL A C 1
ATOM 1280 O O . VAL A 1 167 ? -13.792 12.923 19.645 1.00 98.19 167 VAL A O 1
ATOM 1283 N N . HIS A 1 168 ? -15.621 13.973 18.886 1.00 98.25 168 HIS A N 1
ATOM 1284 C CA . HIS A 1 168 ? -15.083 15.326 19.060 1.00 98.25 168 HIS A CA 1
ATOM 1285 C C . HIS A 1 168 ? -14.836 15.696 20.531 1.00 98.25 168 HIS A C 1
ATOM 1287 O O . HIS A 1 168 ? -13.955 16.497 20.824 1.00 98.25 168 HIS A O 1
ATOM 1293 N N . ASN A 1 169 ? -15.598 15.110 21.456 1.00 98.44 169 ASN A N 1
ATOM 1294 C CA . ASN A 1 169 ? -15.433 15.340 22.888 1.00 98.44 169 ASN A CA 1
ATOM 1295 C C . ASN A 1 169 ? -14.379 14.426 23.538 1.00 98.44 169 ASN A C 1
ATOM 1297 O O . ASN A 1 169 ? -13.960 14.716 24.658 1.00 98.44 169 ASN A O 1
ATOM 1301 N N . ASP A 1 170 ? -13.940 13.344 22.881 1.00 98.50 170 ASP A N 1
ATOM 1302 C CA . ASP A 1 170 ? -12.834 12.521 23.381 1.00 98.50 170 ASP A CA 1
ATOM 1303 C C . ASP A 1 170 ? -11.485 13.237 23.135 1.00 98.50 170 ASP A C 1
ATOM 1305 O O . ASP A 1 170 ? -11.159 13.579 21.991 1.00 98.50 170 ASP A O 1
ATOM 1309 N N . PRO A 1 171 ? -10.653 13.461 24.173 1.00 98.25 171 PRO A N 1
ATOM 1310 C CA . PRO A 1 171 ? -9.400 14.210 24.033 1.00 98.25 171 PRO A CA 1
ATOM 1311 C C . PRO A 1 171 ? -8.369 13.603 23.071 1.00 98.25 171 PRO A C 1
ATOM 1313 O O . PRO A 1 171 ? -7.507 14.327 22.574 1.00 98.25 171 PRO A O 1
ATOM 1316 N N . ALA A 1 172 ? -8.411 12.290 22.832 1.00 98.00 172 ALA A N 1
ATOM 1317 C CA . ALA A 1 172 ? -7.488 11.608 21.929 1.00 98.00 172 ALA A CA 1
ATOM 1318 C C . ALA A 1 172 ? -8.055 11.525 20.506 1.00 98.00 172 ALA A C 1
ATOM 1320 O O . ALA A 1 172 ? -7.328 11.781 19.547 1.00 98.00 172 ALA A O 1
ATOM 1321 N N . LEU A 1 173 ? -9.342 11.192 20.356 1.00 98.38 173 LEU A N 1
ATOM 1322 C CA . LEU A 1 173 ? -9.985 11.059 19.046 1.00 98.38 173 LEU A CA 1
ATOM 1323 C C . LEU A 1 173 ? -10.239 12.407 18.368 1.00 98.38 173 LEU A C 1
ATOM 1325 O O . LEU A 1 173 ? -10.182 12.482 17.144 1.00 98.38 173 LEU A O 1
ATOM 1329 N N . SER A 1 174 ? -10.445 13.479 19.135 1.00 98.06 174 SER A N 1
ATOM 1330 C CA . SER A 1 174 ? -10.591 14.843 18.602 1.00 98.06 174 SER A CA 1
ATOM 1331 C C . SER A 1 174 ? -9.351 15.362 17.868 1.00 98.06 174 SER A C 1
ATOM 1333 O O . SER A 1 174 ? -9.450 16.311 17.092 1.00 98.06 174 SER A O 1
ATOM 1335 N N . GLN A 1 175 ? -8.191 14.733 18.083 1.00 98.19 175 GLN A N 1
ATOM 1336 C CA . GLN A 1 175 ? -6.944 15.057 17.389 1.00 98.19 175 GLN A CA 1
ATOM 1337 C C . GLN A 1 175 ? -6.816 14.350 16.032 1.00 98.19 175 GLN A C 1
ATOM 1339 O O . GLN A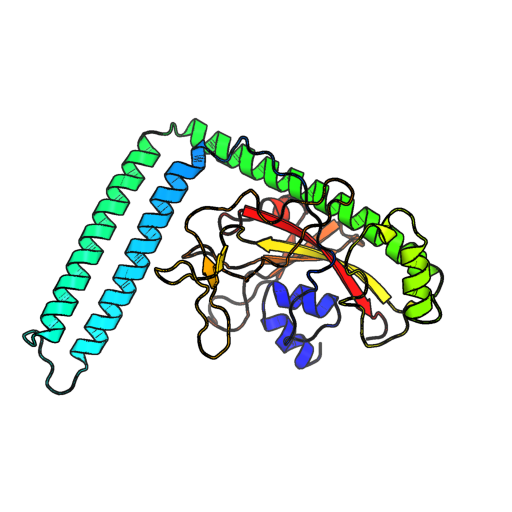 1 175 ? -5.932 14.691 15.245 1.00 98.19 175 GLN A O 1
ATOM 1344 N N . LEU A 1 176 ? -7.663 13.353 15.755 1.00 98.44 176 LEU A N 1
ATOM 1345 C CA . LEU A 1 176 ? -7.645 12.616 14.497 1.00 98.44 176 LEU A CA 1
ATOM 1346 C C . LEU A 1 176 ? -8.345 13.410 13.395 1.00 98.44 176 LEU A C 1
ATOM 1348 O O . LEU A 1 176 ? -9.414 13.987 13.587 1.00 98.44 176 LEU A O 1
ATOM 1352 N N . SER A 1 177 ? -7.758 13.386 12.204 1.00 98.00 177 SER A N 1
ATOM 1353 C CA . SER A 1 177 ? -8.373 13.960 11.006 1.00 98.00 177 SER A CA 1
ATOM 1354 C C . SER A 1 177 ? -9.305 12.955 10.331 1.00 98.00 177 SER A C 1
ATOM 1356 O O . SER A 1 177 ? -9.049 11.750 10.357 1.00 98.00 177 SER A O 1
ATOM 1358 N N . ASP A 1 178 ? -10.368 13.458 9.701 1.00 97.25 178 ASP A N 1
ATOM 1359 C CA . ASP A 1 178 ? -11.238 12.707 8.787 1.00 97.25 178 ASP A CA 1
ATOM 1360 C C . ASP A 1 178 ? -11.873 11.425 9.358 1.00 97.25 178 ASP A C 1
ATOM 1362 O O . ASP A 1 178 ? -12.199 10.513 8.600 1.00 97.25 178 ASP A O 1
ATOM 1366 N N . VAL A 1 179 ? -12.113 11.335 10.674 1.00 97.06 179 VAL A N 1
ATOM 1367 C CA . VAL A 1 179 ? -12.738 10.154 11.322 1.00 97.06 179 VAL A CA 1
ATOM 1368 C C . VAL A 1 179 ? -14.037 9.724 10.624 1.00 97.06 179 VAL A C 1
ATOM 1370 O O . VAL A 1 179 ? -14.341 8.539 10.516 1.00 97.06 179 VAL A O 1
ATOM 1373 N N . THR A 1 180 ? -14.793 10.686 10.101 1.00 94.81 180 THR A N 1
ATOM 1374 C CA . THR A 1 180 ? -16.146 10.486 9.576 1.00 94.81 180 THR A CA 1
ATOM 1375 C C . THR A 1 180 ? -16.203 10.193 8.080 1.00 94.81 180 THR A C 1
ATOM 1377 O O . THR A 1 180 ? -17.270 9.856 7.570 1.00 94.81 180 THR A O 1
ATOM 1380 N N . ALA A 1 181 ? -15.078 10.290 7.364 1.00 94.12 181 ALA A N 1
ATOM 1381 C CA . ALA A 1 181 ? -15.043 10.246 5.901 1.00 94.12 181 ALA A CA 1
ATOM 1382 C C . ALA A 1 181 ? -15.464 8.892 5.299 1.00 94.12 181 ALA A C 1
ATOM 1384 O O . ALA A 1 181 ? -15.749 8.802 4.107 1.00 94.12 181 ALA A O 1
ATOM 1385 N N . ASN A 1 182 ? -15.469 7.827 6.105 1.00 92.38 182 ASN A N 1
ATOM 1386 C CA . ASN A 1 182 ? -15.630 6.448 5.649 1.00 92.38 182 ASN A CA 1
ATOM 1387 C C . ASN A 1 182 ? -16.505 5.593 6.581 1.00 92.38 182 ASN A C 1
ATOM 1389 O O . ASN A 1 182 ? -16.344 4.370 6.622 1.00 92.38 182 ASN A O 1
ATOM 1393 N N . LEU A 1 183 ? -17.418 6.222 7.322 1.00 95.81 183 LEU A N 1
ATOM 1394 C CA . LEU A 1 183 ? -18.380 5.495 8.151 1.00 95.81 183 LEU A CA 1
ATOM 1395 C C . LEU A 1 183 ? -19.295 4.609 7.283 1.00 95.81 183 LEU A C 1
ATOM 1397 O O . LEU A 1 183 ? -19.512 4.938 6.108 1.00 95.81 183 LEU A O 1
ATOM 1401 N N . PRO A 1 184 ? -19.825 3.496 7.822 1.00 95.31 184 PRO A N 1
ATOM 1402 C CA . PRO A 1 184 ? -20.793 2.677 7.114 1.00 95.31 184 PRO A CA 1
ATOM 1403 C C . PRO A 1 184 ? -22.006 3.521 6.721 1.00 95.31 184 PRO A C 1
ATOM 1405 O O . PRO A 1 184 ? -22.442 4.413 7.449 1.00 95.31 184 PRO A O 1
ATOM 1408 N N . THR A 1 185 ? -22.538 3.260 5.530 1.00 91.06 185 THR A N 1
ATOM 1409 C CA . THR A 1 185 ? -23.736 3.941 5.017 1.00 91.06 185 THR A CA 1
ATOM 1410 C C . THR A 1 185 ? -25.023 3.213 5.401 1.00 91.06 185 THR A C 1
ATOM 1412 O O . THR A 1 185 ? -26.108 3.681 5.066 1.00 91.06 185 THR A O 1
ATOM 1415 N N . THR A 1 186 ? -24.902 2.062 6.061 1.00 89.06 186 THR A N 1
ATOM 1416 C CA . THR A 1 186 ? -25.994 1.217 6.546 1.00 89.06 186 THR A CA 1
ATOM 1417 C C . THR A 1 186 ? -25.844 0.989 8.047 1.00 89.06 186 THR A C 1
ATOM 1419 O O . THR A 1 186 ? -24.810 1.319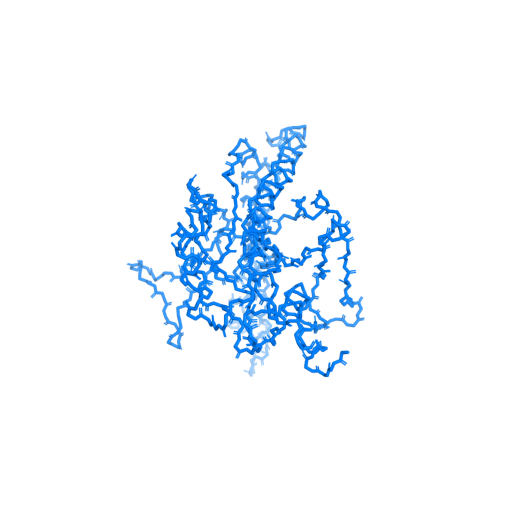 8.640 1.00 89.06 186 THR A O 1
ATOM 1422 N N . GLY A 1 187 ? -26.914 0.469 8.648 1.00 90.31 187 GLY A N 1
ATOM 1423 C CA . GLY A 1 187 ? -26.980 0.200 10.078 1.00 90.31 187 GLY A CA 1
ATOM 1424 C C . GLY A 1 187 ? -27.053 1.472 10.920 1.00 90.31 187 GLY A C 1
ATOM 1425 O O . GLY A 1 187 ? -26.938 2.599 10.423 1.00 90.31 187 GLY A O 1
ATOM 1426 N N . SER A 1 188 ? -27.277 1.299 12.218 1.00 95.62 188 SER A N 1
ATOM 1427 C CA . SER A 1 188 ? -27.080 2.380 13.178 1.00 95.62 188 SER A CA 1
ATOM 1428 C C . SER A 1 188 ? -25.639 2.349 13.696 1.00 95.62 188 SER A C 1
ATOM 1430 O O . SER A 1 188 ? -25.014 1.291 13.689 1.00 95.62 188 SER A O 1
ATOM 1432 N N . PRO A 1 189 ? -25.095 3.461 14.218 1.00 96.88 189 PRO A N 1
ATOM 1433 C CA . PRO A 1 189 ? -23.805 3.422 14.898 1.00 96.88 189 PRO A CA 1
ATOM 1434 C C . PRO A 1 189 ? -23.709 2.397 16.033 1.00 96.88 189 PRO A C 1
ATOM 1436 O O . PRO A 1 189 ? -22.617 1.923 16.304 1.00 96.88 189 PRO A O 1
ATOM 1439 N N . ALA A 1 190 ? -24.816 2.013 16.675 1.00 94.94 190 ALA A N 1
ATOM 1440 C CA . ALA A 1 190 ? -24.801 0.950 17.683 1.00 94.94 190 ALA A CA 1
ATOM 1441 C C . ALA A 1 190 ? -24.468 -0.435 17.084 1.00 94.94 190 ALA A C 1
ATOM 1443 O O . ALA A 1 190 ? -23.970 -1.320 17.779 1.00 94.94 190 ALA A O 1
ATOM 1444 N N . ASP A 1 191 ? -24.692 -0.618 15.783 1.00 96.38 191 ASP A N 1
ATOM 1445 C CA . ASP A 1 191 ? -24.412 -1.861 15.063 1.00 96.38 191 ASP A CA 1
ATOM 1446 C C . ASP A 1 191 ? -22.990 -1.897 14.502 1.00 96.38 191 ASP A C 1
ATOM 1448 O O . ASP A 1 191 ? -22.537 -2.945 14.048 1.00 96.38 191 ASP A O 1
ATOM 1452 N N . TRP A 1 192 ? -22.257 -0.784 14.539 1.00 97.81 192 TRP A N 1
ATOM 1453 C CA . TRP A 1 192 ? -20.916 -0.725 13.974 1.00 97.81 192 TRP A CA 1
ATOM 1454 C C . TRP A 1 192 ? -19.865 -1.334 14.906 1.00 97.81 192 TRP A C 1
ATOM 1456 O O . TRP A 1 192 ? -19.992 -1.291 16.127 1.00 97.81 192 TRP A O 1
ATOM 1466 N N . GLU A 1 193 ? -18.786 -1.847 14.321 1.00 97.50 193 GLU A N 1
ATOM 1467 C CA . GLU A 1 193 ? -17.581 -2.274 15.034 1.00 97.50 193 GLU A CA 1
ATOM 1468 C C . GLU A 1 193 ? -16.318 -1.689 14.377 1.00 97.50 193 GLU A C 1
ATOM 1470 O O . GLU A 1 193 ? -16.246 -1.599 13.143 1.00 97.50 193 GLU A O 1
ATOM 1475 N N . PRO A 1 194 ? -15.301 -1.283 15.159 1.00 98.25 194 PRO A N 1
ATOM 1476 C CA . PRO A 1 194 ? -14.012 -0.895 14.611 1.00 98.25 194 PRO A CA 1
ATOM 1477 C C . PRO A 1 194 ? -13.230 -2.143 14.172 1.00 98.25 194 PRO A C 1
ATOM 1479 O O . PRO A 1 194 ? -12.960 -3.045 14.961 1.00 98.25 194 PRO A O 1
ATOM 1482 N N . VAL A 1 195 ? -12.811 -2.176 12.909 1.00 98.31 195 VAL A N 1
ATOM 1483 C CA . VAL A 1 195 ? -12.019 -3.261 12.318 1.00 98.31 195 VAL A CA 1
ATOM 1484 C C . VAL A 1 195 ? -10.611 -2.765 12.034 1.00 98.31 195 VAL A C 1
ATOM 1486 O O . VAL A 1 195 ? -10.420 -1.788 11.307 1.00 98.31 195 VAL A O 1
ATOM 1489 N N . ILE A 1 196 ? -9.616 -3.476 12.562 1.00 98.75 196 ILE A N 1
ATOM 1490 C CA . ILE A 1 196 ? -8.208 -3.203 12.285 1.00 98.75 196 ILE A CA 1
ATOM 1491 C C . ILE A 1 196 ? -7.776 -3.967 11.033 1.00 98.75 196 ILE A C 1
ATOM 1493 O O . ILE A 1 196 ? -8.079 -5.146 10.848 1.00 98.75 196 ILE A O 1
ATOM 1497 N N . PHE A 1 197 ? -7.034 -3.290 10.168 1.00 98.81 197 PHE A N 1
ATOM 1498 C CA . PHE A 1 197 ? -6.380 -3.890 9.012 1.00 98.81 197 PHE A CA 1
ATOM 1499 C C . PHE A 1 197 ? -5.008 -3.252 8.818 1.00 98.81 197 PHE A C 1
ATOM 1501 O O . PHE A 1 197 ? -4.667 -2.280 9.477 1.00 98.81 197 PHE A O 1
ATOM 1508 N N . ALA A 1 198 ? -4.196 -3.779 7.918 1.00 98.69 198 ALA A N 1
ATOM 1509 C CA . ALA A 1 198 ? -2.900 -3.213 7.593 1.00 98.69 198 ALA A CA 1
ATOM 1510 C C . ALA A 1 198 ? -2.699 -3.169 6.090 1.00 98.69 198 ALA A C 1
ATOM 1512 O O . ALA A 1 198 ? -3.345 -3.894 5.329 1.00 98.69 198 ALA A O 1
ATOM 1513 N N . LYS A 1 199 ? -1.783 -2.296 5.683 1.00 98.62 199 LYS A N 1
ATOM 1514 C CA . LYS A 1 199 ? -1.315 -2.176 4.315 1.00 98.62 199 LYS A CA 1
ATOM 1515 C C . LYS A 1 199 ? 0.204 -2.120 4.290 1.00 98.62 199 LYS A C 1
ATOM 1517 O O . LYS A 1 199 ? 0.804 -1.210 4.863 1.00 98.62 199 LYS A O 1
ATOM 1522 N N . HIS A 1 200 ? 0.811 -3.040 3.554 1.00 98.31 200 HIS A N 1
ATOM 1523 C CA . HIS A 1 200 ? 2.172 -2.884 3.064 1.00 98.31 200 HIS A CA 1
ATOM 1524 C C . HIS A 1 200 ? 2.144 -2.148 1.727 1.00 98.31 200 HIS A C 1
ATOM 1526 O O . HIS A 1 200 ? 1.335 -2.464 0.852 1.00 98.31 200 HIS A O 1
ATOM 1532 N N . LEU A 1 201 ? 3.008 -1.149 1.570 1.00 97.38 201 LEU A N 1
ATOM 1533 C CA . LEU A 1 201 ? 3.077 -0.332 0.365 1.00 97.38 201 LEU A CA 1
ATOM 1534 C C . LEU A 1 201 ? 4.494 0.167 0.073 1.00 97.38 201 LEU A C 1
ATOM 1536 O O . LEU A 1 201 ? 5.386 0.167 0.926 1.00 97.38 201 LEU A O 1
ATOM 1540 N N . TRP A 1 202 ? 4.676 0.618 -1.164 1.00 96.50 202 TRP A N 1
ATOM 1541 C CA . TRP A 1 202 ? 5.881 1.296 -1.621 1.00 96.50 202 TRP A CA 1
ATOM 1542 C C . TRP A 1 202 ? 5.766 2.810 -1.400 1.00 96.50 202 TRP A C 1
ATOM 1544 O O . TRP A 1 202 ? 4.800 3.433 -1.830 1.00 96.50 202 TRP A O 1
ATOM 1554 N N . SER A 1 203 ? 6.737 3.440 -0.744 1.00 95.25 203 SER A N 1
ATOM 1555 C CA . SER A 1 203 ? 6.765 4.893 -0.510 1.00 95.25 203 SER A CA 1
ATOM 1556 C C . SER A 1 203 ? 7.230 5.686 -1.729 1.00 95.25 203 SER A C 1
ATOM 1558 O O . SER A 1 203 ? 6.885 6.863 -1.890 1.00 95.25 203 SER A O 1
ATOM 1560 N N . GLY A 1 204 ? 8.014 5.045 -2.597 1.00 94.88 204 GLY A N 1
ATOM 1561 C CA . GLY A 1 204 ? 8.574 5.622 -3.810 1.00 94.88 204 GLY A CA 1
ATOM 1562 C C . GLY A 1 204 ? 7.536 5.761 -4.919 1.00 94.88 204 GLY A C 1
ATOM 1563 O O . GLY A 1 204 ? 7.612 5.089 -5.936 1.00 94.88 204 GLY A O 1
ATOM 1564 N N . GLN A 1 205 ? 6.536 6.608 -4.721 1.00 96.50 205 GLN A N 1
ATOM 1565 C CA . GLN A 1 205 ? 5.527 6.927 -5.734 1.00 96.50 205 GLN A CA 1
ATOM 1566 C C . GLN A 1 205 ? 5.653 8.415 -6.113 1.00 96.50 205 GLN A C 1
ATOM 1568 O O . GLN A 1 205 ? 6.189 9.216 -5.341 1.00 96.50 205 GLN A O 1
ATOM 1573 N N . ASP A 1 206 ? 5.202 8.859 -7.275 1.00 95.25 206 ASP A N 1
ATOM 1574 C CA . ASP A 1 206 ? 5.125 10.292 -7.597 1.00 95.25 206 ASP A CA 1
ATOM 1575 C C . ASP A 1 206 ? 4.058 10.575 -8.646 1.00 95.25 206 ASP A C 1
ATOM 1577 O O . ASP A 1 206 ? 3.521 9.658 -9.264 1.00 95.25 206 ASP A O 1
ATOM 1581 N N . TYR A 1 207 ? 3.764 11.855 -8.828 1.00 95.38 207 TYR A N 1
ATOM 1582 C CA . TYR A 1 207 ? 3.142 12.349 -10.040 1.00 95.38 207 TYR A CA 1
ATOM 1583 C C . TYR A 1 207 ? 4.135 12.250 -11.191 1.00 95.38 207 TYR A C 1
ATOM 1585 O O . TYR A 1 207 ? 5.282 12.674 -11.054 1.00 95.38 207 TYR A O 1
ATOM 1593 N N . VAL A 1 208 ? 3.665 11.780 -12.343 1.00 94.94 208 VAL A N 1
ATOM 1594 C CA . VAL A 1 208 ? 4.428 11.922 -13.584 1.00 94.94 208 VAL A CA 1
ATOM 1595 C C . VAL A 1 208 ? 4.481 13.408 -13.921 1.00 94.94 208 VAL A C 1
ATOM 1597 O O . VAL A 1 208 ? 3.447 14.084 -13.913 1.00 94.94 208 VAL A O 1
ATOM 1600 N N . ARG A 1 209 ? 5.676 13.925 -14.214 1.00 95.25 209 ARG A N 1
ATOM 1601 C CA . ARG A 1 209 ? 5.886 15.331 -14.577 1.00 95.25 209 ARG A CA 1
ATOM 1602 C C . ARG A 1 209 ? 6.440 15.459 -15.991 1.00 95.25 209 ARG A C 1
ATOM 1604 O O . ARG A 1 209 ? 7.251 14.646 -16.421 1.00 95.25 209 ARG A O 1
ATOM 1611 N N . ASP A 1 210 ? 5.989 16.480 -16.712 1.00 95.31 210 ASP A N 1
ATOM 1612 C CA . ASP A 1 210 ? 6.545 16.846 -18.014 1.00 95.31 210 ASP A CA 1
ATOM 1613 C C . ASP A 1 210 ? 7.944 17.492 -17.858 1.00 95.31 210 ASP A C 1
ATOM 1615 O O . ASP A 1 210 ? 8.367 17.786 -16.734 1.00 95.31 210 ASP A O 1
ATOM 1619 N N . PRO A 1 211 ? 8.687 17.761 -18.952 1.00 95.75 211 PRO A N 1
ATOM 1620 C CA . PRO A 1 211 ? 10.000 18.411 -18.866 1.00 95.75 211 PRO A CA 1
ATOM 1621 C C . PRO A 1 211 ? 9.997 19.806 -18.215 1.00 95.75 211 PRO A C 1
ATOM 1623 O O . PRO A 1 211 ? 11.053 20.294 -17.823 1.00 95.75 211 PRO A O 1
ATOM 1626 N N . ALA A 1 212 ? 8.834 20.454 -18.092 1.00 95.62 212 ALA A N 1
ATOM 1627 C CA . ALA A 1 212 ? 8.667 21.725 -17.389 1.00 95.62 212 ALA A CA 1
ATOM 1628 C C . ALA A 1 212 ? 8.302 21.538 -15.899 1.00 95.62 212 ALA A C 1
ATOM 1630 O O . ALA A 1 212 ? 8.056 22.520 -15.197 1.00 95.62 212 ALA A O 1
ATOM 1631 N N . GLY A 1 213 ? 8.253 20.297 -15.403 1.00 94.25 213 GLY A N 1
ATOM 1632 C CA . GLY A 1 213 ? 7.931 19.953 -14.019 1.00 94.25 213 GLY A CA 1
ATOM 1633 C C . GLY A 1 213 ? 6.434 19.951 -13.691 1.00 94.25 213 GLY A C 1
ATOM 1634 O O . GLY A 1 213 ? 6.068 19.818 -12.517 1.00 94.25 213 GLY A O 1
ATOM 1635 N N . ARG A 1 214 ? 5.553 20.093 -14.686 1.00 95.88 214 ARG A N 1
ATOM 1636 C CA . ARG A 1 214 ? 4.094 20.124 -14.491 1.00 95.88 214 ARG A CA 1
ATOM 1637 C C . ARG A 1 214 ? 3.539 18.709 -14.446 1.00 95.88 214 ARG A C 1
ATOM 1639 O O . ARG A 1 214 ? 4.010 17.846 -15.176 1.00 95.88 214 ARG A O 1
ATOM 1646 N N . GLU A 1 215 ? 2.530 18.477 -13.611 1.00 95.94 215 GLU A N 1
ATOM 1647 C CA . GLU A 1 215 ? 1.861 17.173 -13.538 1.00 95.94 215 GLU A CA 1
ATOM 1648 C C . GLU A 1 215 ? 1.247 16.805 -14.892 1.00 95.94 215 GLU A C 1
ATOM 1650 O O . GLU A 1 215 ? 0.528 17.598 -15.504 1.00 95.94 215 GLU A O 1
ATOM 1655 N N . VAL A 1 216 ? 1.519 15.586 -15.348 1.00 96.81 216 VAL A N 1
ATOM 1656 C CA . VAL A 1 216 ? 0.932 15.045 -16.569 1.00 96.81 216 VAL A CA 1
ATOM 1657 C C . VAL A 1 216 ? -0.494 14.594 -16.278 1.00 96.81 216 VAL A C 1
ATOM 1659 O O . VAL A 1 216 ? -0.754 13.792 -15.376 1.00 96.81 216 VAL A O 1
ATOM 1662 N N . ILE A 1 217 ? -1.424 15.103 -17.081 1.00 96.25 217 ILE A N 1
ATOM 1663 C CA . ILE A 1 217 ? -2.833 14.720 -17.074 1.00 96.25 217 ILE A CA 1
ATOM 1664 C C . ILE A 1 217 ? -3.124 14.030 -18.410 1.00 96.25 217 ILE A C 1
ATOM 1666 O O . ILE A 1 217 ? -2.961 14.641 -19.462 1.00 96.25 217 ILE A O 1
ATOM 1670 N N . SER A 1 218 ? -3.565 12.772 -18.362 1.00 94.75 218 SER A N 1
ATOM 1671 C CA . SER A 1 218 ? -4.027 12.002 -19.527 1.00 94.75 218 SER A CA 1
ATOM 1672 C C . SER A 1 218 ? -5.483 11.624 -19.309 1.00 94.75 218 SER A C 1
ATOM 1674 O O . SER A 1 218 ? -5.829 11.142 -18.230 1.00 94.75 218 SER A O 1
ATOM 1676 N N . ASP A 1 219 ? -6.340 11.887 -20.295 1.00 94.00 219 ASP A N 1
ATOM 1677 C CA . ASP A 1 219 ? -7.784 11.607 -20.235 1.00 94.00 219 ASP A CA 1
ATOM 1678 C C . ASP A 1 219 ? -8.467 12.184 -18.981 1.00 94.00 219 ASP A C 1
ATOM 1680 O O . ASP A 1 219 ? -9.278 11.540 -18.315 1.00 94.00 219 ASP A O 1
ATOM 1684 N N . GLY A 1 220 ? -8.075 13.407 -18.604 1.00 93.56 220 GLY A N 1
ATOM 1685 C CA . GLY A 1 220 ? -8.586 14.093 -17.413 1.00 93.56 220 GLY A CA 1
ATOM 1686 C C . GLY A 1 220 ? -8.106 13.508 -16.079 1.00 93.56 220 GLY A C 1
ATOM 1687 O O . GLY A 1 220 ? -8.545 13.964 -15.024 1.00 93.56 220 GLY A O 1
ATOM 1688 N N . ARG A 1 221 ? -7.200 12.522 -16.090 1.00 93.81 221 ARG A N 1
ATOM 1689 C CA . ARG A 1 221 ? -6.664 11.867 -14.890 1.00 93.81 221 ARG A CA 1
ATOM 1690 C C . ARG A 1 221 ? -5.180 12.162 -14.715 1.00 93.81 221 ARG A C 1
ATOM 1692 O O . ARG A 1 221 ? -4.390 12.038 -15.655 1.00 93.81 221 ARG A O 1
ATOM 1699 N N . ARG A 1 222 ? -4.798 12.518 -13.485 1.00 95.44 222 ARG A N 1
ATOM 1700 C CA . ARG A 1 222 ? -3.389 12.661 -13.097 1.00 95.44 222 ARG A CA 1
ATOM 1701 C C . ARG A 1 222 ? -2.675 11.327 -13.269 1.00 95.44 222 ARG A C 1
ATOM 1703 O O . ARG A 1 222 ? -3.219 10.277 -12.925 1.00 95.44 222 ARG A O 1
ATOM 1710 N N . GLN A 1 223 ? -1.468 11.385 -13.806 1.00 96.19 223 GLN A N 1
ATOM 1711 C CA . GLN A 1 223 ? -0.623 10.217 -13.986 1.00 96.19 223 GLN A CA 1
ATOM 1712 C C . GLN A 1 223 ? 0.320 10.060 -12.796 1.00 96.19 223 GLN A C 1
ATOM 1714 O O . GLN A 1 223 ? 0.798 11.043 -12.228 1.00 96.19 223 GLN A O 1
ATOM 1719 N N . TYR A 1 224 ? 0.588 8.809 -12.431 1.00 95.56 224 TYR A N 1
ATOM 1720 C CA . TYR A 1 224 ? 1.445 8.473 -11.300 1.00 95.56 224 TYR A CA 1
ATOM 1721 C C . TYR A 1 224 ? 2.427 7.381 -11.695 1.00 95.56 224 TYR A C 1
ATOM 1723 O O . TYR A 1 224 ? 2.080 6.489 -12.470 1.00 95.56 224 TYR A O 1
ATOM 1731 N N . GLU A 1 225 ? 3.608 7.414 -11.103 1.00 94.62 225 GLU A N 1
ATOM 1732 C CA . GLU A 1 225 ? 4.674 6.449 -11.342 1.00 94.62 225 GLU A CA 1
ATOM 1733 C C . GLU A 1 225 ? 5.287 5.963 -10.031 1.00 94.62 225 GLU A C 1
ATOM 1735 O O . GLU A 1 225 ? 5.103 6.569 -8.972 1.00 94.62 225 GLU A O 1
ATOM 1740 N N . ALA A 1 226 ? 6.001 4.843 -10.104 1.00 93.31 226 ALA A N 1
ATOM 1741 C CA . ALA A 1 226 ? 6.895 4.429 -9.039 1.00 93.31 226 ALA A CA 1
ATOM 1742 C C . ALA A 1 226 ? 8.308 4.931 -9.330 1.00 93.31 226 ALA A C 1
ATOM 1744 O O . ALA A 1 226 ? 8.795 4.821 -10.450 1.00 93.31 226 ALA A O 1
ATOM 1745 N N . THR A 1 227 ? 8.974 5.435 -8.301 1.00 89.81 227 THR A N 1
ATOM 1746 C CA . THR A 1 227 ? 10.391 5.777 -8.328 1.00 89.81 227 THR A CA 1
ATOM 1747 C C . THR A 1 227 ? 11.245 4.543 -8.049 1.00 89.81 227 THR A C 1
ATOM 1749 O O . THR A 1 227 ? 10.812 3.599 -7.380 1.00 89.81 227 THR A O 1
ATOM 1752 N N . ASP A 1 228 ? 12.492 4.567 -8.517 1.00 83.50 228 ASP A N 1
ATOM 1753 C CA . ASP A 1 228 ? 13.442 3.462 -8.325 1.00 83.50 228 ASP A CA 1
ATOM 1754 C C . ASP A 1 228 ? 13.880 3.281 -6.864 1.00 83.50 228 ASP A C 1
ATOM 1756 O O . ASP A 1 228 ? 14.234 2.174 -6.437 1.00 83.50 228 ASP A O 1
ATOM 1760 N N . SER A 1 229 ? 13.833 4.367 -6.092 1.00 83.81 229 SER A N 1
ATOM 1761 C CA . SER A 1 229 ? 14.202 4.432 -4.681 1.00 83.81 229 SER A CA 1
ATOM 1762 C C . SER A 1 229 ? 12.996 4.763 -3.792 1.00 83.81 229 SER A C 1
ATOM 1764 O O . SER A 1 229 ? 12.048 5.414 -4.244 1.00 83.81 229 SER A O 1
ATOM 1766 N N . PRO A 1 230 ? 13.009 4.318 -2.523 1.00 88.69 230 PRO A N 1
ATOM 1767 C CA . PRO A 1 230 ? 11.972 4.677 -1.564 1.00 88.69 230 PRO A CA 1
ATOM 1768 C C . PRO A 1 230 ? 12.069 6.161 -1.182 1.00 88.69 230 PRO A C 1
ATOM 1770 O O . PRO A 1 230 ? 13.150 6.752 -1.163 1.00 88.69 230 PRO A O 1
ATOM 1773 N N . LYS A 1 231 ? 10.935 6.756 -0.808 1.00 90.50 231 LYS A N 1
ATOM 1774 C CA . LYS A 1 231 ? 10.843 8.116 -0.263 1.00 90.50 231 LYS A CA 1
ATOM 1775 C C . LYS A 1 231 ? 10.561 8.035 1.234 1.00 90.50 231 LYS A C 1
ATOM 1777 O O . LYS A 1 231 ? 9.414 8.143 1.655 1.00 90.50 231 LYS A O 1
ATOM 1782 N N . TYR A 1 232 ? 11.608 7.873 2.044 1.00 85.38 232 TYR A N 1
ATOM 1783 C CA . TYR A 1 232 ? 11.483 7.644 3.495 1.00 85.38 232 TYR A CA 1
ATOM 1784 C C . TYR A 1 232 ? 10.740 8.750 4.264 1.00 85.38 232 TYR A C 1
ATOM 1786 O O . TYR A 1 232 ? 10.172 8.477 5.315 1.00 85.38 232 TYR A O 1
ATOM 1794 N N . GLY A 1 233 ? 10.704 9.979 3.735 1.00 88.75 233 GLY A N 1
ATOM 1795 C CA . GLY A 1 233 ? 9.914 11.079 4.301 1.00 88.75 233 GLY A CA 1
ATOM 1796 C C . GLY A 1 233 ? 8.410 11.007 4.007 1.00 88.75 233 GLY A C 1
ATOM 1797 O O . GLY A 1 233 ? 7.644 11.812 4.529 1.00 88.75 233 GLY A O 1
ATOM 1798 N N . ARG A 1 234 ? 7.965 10.073 3.161 1.00 92.19 234 ARG A N 1
ATOM 1799 C CA . ARG A 1 234 ? 6.548 9.862 2.856 1.00 92.19 234 ARG A CA 1
ATOM 1800 C C . ARG A 1 234 ? 5.924 8.923 3.879 1.00 92.19 234 ARG A C 1
ATOM 1802 O O . ARG A 1 234 ? 6.579 7.999 4.361 1.00 92.19 234 ARG A O 1
ATOM 1809 N N . PHE A 1 235 ? 4.637 9.136 4.144 1.00 95.62 235 PHE A N 1
ATOM 1810 C CA . PHE A 1 235 ? 3.850 8.320 5.070 1.00 95.62 235 PHE A CA 1
ATOM 1811 C C . PHE A 1 235 ? 4.444 8.287 6.485 1.00 95.62 235 PHE A C 1
ATOM 1813 O O . PHE A 1 235 ? 4.345 7.284 7.185 1.00 95.62 235 PHE A O 1
ATOM 1820 N N . LEU A 1 236 ? 5.093 9.380 6.899 1.00 95.38 236 LEU A N 1
ATOM 1821 C CA . LEU A 1 236 ? 5.522 9.534 8.281 1.00 95.38 236 LEU A CA 1
ATOM 1822 C C . LEU A 1 236 ? 4.290 9.746 9.171 1.00 95.38 236 LEU A C 1
ATOM 1824 O O . LEU A 1 236 ? 3.400 10.516 8.792 1.00 95.38 236 LEU A O 1
ATOM 1828 N N . PRO A 1 237 ? 4.227 9.084 10.335 1.00 97.69 237 PRO A N 1
ATOM 1829 C CA . PRO A 1 237 ? 3.155 9.316 11.288 1.00 97.69 237 PRO A CA 1
ATOM 1830 C C . PRO A 1 237 ? 3.278 10.707 11.917 1.00 97.69 237 PRO A C 1
ATOM 1832 O O . PRO A 1 237 ? 4.380 11.196 12.179 1.00 97.69 237 PRO A O 1
ATOM 1835 N N . GLY A 1 238 ? 2.140 11.341 12.191 1.00 97.62 238 GLY A N 1
ATOM 1836 C CA . GLY A 1 238 ? 2.083 12.568 12.974 1.00 97.62 238 GLY A CA 1
ATOM 1837 C C . GLY A 1 238 ? 2.602 12.319 14.396 1.00 97.62 238 GLY A C 1
ATOM 1838 O O . GLY A 1 238 ? 2.196 11.338 15.017 1.00 97.62 238 GLY A O 1
ATOM 1839 N N . PRO A 1 239 ? 3.464 13.186 14.955 1.00 96.25 239 PRO A N 1
ATOM 1840 C CA . PRO A 1 239 ? 4.129 12.918 16.233 1.00 96.25 239 PRO A CA 1
ATOM 1841 C C . PRO A 1 239 ? 3.174 12.856 17.435 1.00 96.25 239 PRO A C 1
ATOM 1843 O O . PRO A 1 239 ? 3.507 12.233 18.435 1.00 96.25 239 PRO A O 1
ATOM 1846 N N . ALA A 1 240 ? 2.004 13.500 17.351 1.00 97.00 240 ALA A N 1
ATOM 1847 C CA . ALA A 1 240 ? 1.016 13.512 18.431 1.00 97.00 240 ALA A CA 1
ATOM 1848 C C . ALA A 1 240 ? 0.073 12.299 18.399 1.00 97.00 240 ALA A C 1
ATOM 1850 O O . ALA A 1 240 ? -0.282 11.768 19.446 1.00 97.00 240 ALA A O 1
ATOM 1851 N N . THR A 1 241 ? -0.339 11.868 17.205 1.00 98.06 241 THR A N 1
ATOM 1852 C CA . THR A 1 241 ? -1.425 10.889 17.029 1.00 98.06 241 THR A CA 1
ATOM 1853 C C . THR A 1 241 ? -0.972 9.573 16.414 1.00 98.06 241 THR A C 1
ATOM 1855 O O . THR A 1 241 ? -1.747 8.631 16.332 1.00 98.06 241 THR A O 1
ATOM 1858 N N . GLY A 1 242 ? 0.242 9.497 15.876 1.00 98.12 242 GLY A N 1
ATOM 1859 C CA . GLY A 1 242 ? 0.650 8.369 15.042 1.00 98.12 242 GLY A CA 1
ATOM 1860 C C . GLY A 1 242 ? -0.060 8.311 13.679 1.00 98.12 242 GLY A C 1
ATOM 1861 O O . GLY A 1 242 ? 0.241 7.420 12.887 1.00 98.12 242 GLY A O 1
ATOM 1862 N N . GLN A 1 243 ? -0.992 9.229 13.381 1.00 98.62 243 GLN A N 1
ATOM 1863 C CA . GLN A 1 243 ? -1.809 9.191 12.166 1.00 98.62 243 GLN A CA 1
ATOM 1864 C C . GLN A 1 243 ? -0.961 9.512 10.931 1.00 98.62 243 GLN A C 1
ATOM 1866 O O . GLN A 1 243 ? -0.198 10.478 10.910 1.00 98.62 243 GLN A O 1
ATOM 1871 N N . VAL A 1 244 ? -1.110 8.712 9.884 1.00 98.50 244 VAL A N 1
ATOM 1872 C CA . VAL A 1 244 ? -0.382 8.820 8.623 1.00 98.50 244 VAL A CA 1
ATOM 1873 C C . VAL A 1 244 ? -1.282 9.442 7.563 1.00 98.50 244 VAL A C 1
ATOM 1875 O O . VAL A 1 244 ? -2.375 8.950 7.286 1.00 98.50 244 VAL A O 1
ATOM 1878 N N . ASN A 1 245 ? -0.798 10.498 6.909 1.00 97.81 245 ASN A N 1
ATOM 1879 C CA . ASN A 1 245 ? -1.477 11.066 5.748 1.00 97.81 245 ASN A CA 1
ATOM 1880 C C . ASN A 1 245 ? -1.262 10.179 4.508 1.00 97.81 245 ASN A C 1
ATOM 1882 O O . ASN A 1 245 ? -0.167 10.136 3.941 1.00 97.81 245 ASN A O 1
ATOM 1886 N N . MET A 1 246 ? -2.331 9.521 4.060 1.00 98.06 246 MET A N 1
ATOM 1887 C CA . MET A 1 246 ? -2.321 8.614 2.909 1.00 98.06 246 MET A CA 1
ATOM 1888 C C . MET A 1 246 ? -2.635 9.278 1.565 1.00 98.06 246 MET A C 1
ATOM 1890 O O . MET A 1 246 ? -2.720 8.579 0.561 1.00 98.06 246 MET A O 1
ATOM 1894 N N . TRP A 1 247 ? -2.787 10.605 1.488 1.00 95.69 247 TRP A N 1
ATOM 1895 C CA . TRP A 1 247 ? -3.146 11.291 0.234 1.00 95.69 247 TRP A CA 1
ATOM 1896 C C . TRP A 1 247 ? -2.143 11.050 -0.907 1.00 95.69 247 TRP A C 1
ATOM 1898 O O . TRP A 1 247 ? -2.484 11.109 -2.085 1.00 95.69 247 TRP A O 1
ATOM 1908 N N . GLY A 1 248 ? -0.897 10.734 -0.556 1.00 95.06 248 GLY A N 1
ATOM 1909 C CA . GLY A 1 248 ? 0.133 10.343 -1.507 1.00 95.06 248 GLY A CA 1
ATOM 1910 C C . GLY A 1 248 ? 0.136 8.858 -1.886 1.00 95.06 248 GLY A C 1
ATOM 1911 O O . GLY A 1 248 ? 1.084 8.424 -2.526 1.00 95.06 248 GLY A O 1
ATOM 1912 N N . ASP A 1 249 ? -0.805 8.029 -1.474 1.00 97.50 249 ASP A N 1
ATOM 1913 C CA . ASP A 1 249 ? -0.791 6.631 -1.894 1.00 97.50 249 ASP A CA 1
ATOM 1914 C C . ASP A 1 249 ? -1.493 6.458 -3.242 1.00 97.50 249 ASP A C 1
ATOM 1916 O O . ASP A 1 249 ? -2.711 6.563 -3.352 1.00 97.50 249 ASP A O 1
ATOM 1920 N N . PHE A 1 250 ? -0.705 6.208 -4.286 1.00 96.94 250 PHE A N 1
ATOM 1921 C CA . PHE A 1 250 ? -1.182 6.053 -5.660 1.00 96.94 250 PHE A CA 1
ATOM 1922 C C . PHE A 1 250 ? -1.213 4.589 -6.102 1.00 96.94 250 PHE A C 1
ATOM 1924 O O . PHE A 1 250 ? -1.401 4.314 -7.290 1.00 96.94 250 PHE A O 1
ATOM 1931 N N . HIS A 1 251 ? -1.017 3.649 -5.168 1.00 96.44 251 HIS A N 1
ATOM 1932 C CA . HIS A 1 251 ? -1.017 2.212 -5.430 1.00 96.44 251 HIS A CA 1
ATOM 1933 C C . HIS A 1 251 ? -0.021 1.781 -6.520 1.00 96.44 251 HIS A C 1
ATOM 1935 O O . HIS A 1 251 ? -0.287 0.852 -7.289 1.00 96.44 251 HIS A O 1
ATOM 1941 N N . ARG A 1 252 ? 1.123 2.467 -6.609 1.00 96.31 252 ARG A N 1
ATOM 1942 C CA . ARG A 1 252 ? 2.195 2.145 -7.554 1.00 96.31 252 ARG A CA 1
ATOM 1943 C C . ARG A 1 252 ? 3.182 1.169 -6.942 1.00 96.31 252 ARG A C 1
ATOM 1945 O O . ARG A 1 252 ? 3.709 1.391 -5.857 1.00 96.31 252 ARG A O 1
ATOM 1952 N N . ASN A 1 253 ? 3.438 0.095 -7.678 1.00 92.94 253 ASN A N 1
ATOM 1953 C CA . ASN A 1 253 ? 4.452 -0.886 -7.343 1.00 92.94 253 ASN A CA 1
ATOM 1954 C C . ASN A 1 253 ? 5.834 -0.406 -7.747 1.00 92.94 253 ASN A C 1
ATOM 1956 O O . ASN A 1 253 ? 6.026 0.139 -8.832 1.00 92.94 253 ASN A O 1
ATOM 1960 N N . ARG A 1 254 ? 6.826 -0.751 -6.933 1.00 90.94 254 ARG A N 1
ATOM 1961 C CA . ARG A 1 254 ? 8.210 -0.789 -7.393 1.00 90.94 254 ARG A CA 1
ATOM 1962 C C . ARG A 1 254 ? 8.289 -1.666 -8.652 1.00 90.94 254 ARG A C 1
ATOM 1964 O O . ARG A 1 254 ? 7.706 -2.748 -8.686 1.00 90.94 254 ARG A O 1
ATOM 1971 N N . LEU A 1 255 ? 9.003 -1.222 -9.688 1.00 87.06 255 LEU A N 1
ATOM 1972 C CA . LEU A 1 255 ? 9.064 -1.945 -10.964 1.00 87.06 255 LEU A CA 1
ATOM 1973 C C . LEU A 1 255 ? 9.470 -3.415 -10.754 1.00 87.06 255 LEU A C 1
ATOM 1975 O O . LEU A 1 255 ? 10.551 -3.687 -10.225 1.00 87.06 255 LEU A O 1
ATOM 1979 N N . GLY A 1 256 ? 8.611 -4.344 -11.189 1.00 85.69 256 GLY A N 1
ATOM 1980 C CA . GLY A 1 256 ? 8.806 -5.794 -11.053 1.00 85.69 256 GLY A CA 1
ATOM 1981 C C . GLY A 1 256 ? 8.373 -6.404 -9.713 1.00 85.69 256 GLY A C 1
ATOM 1982 O O . GLY A 1 256 ? 8.686 -7.566 -9.473 1.00 85.69 256 GLY A O 1
ATOM 1983 N N . PHE A 1 257 ? 7.683 -5.643 -8.864 1.00 92.88 257 PHE A N 1
ATOM 1984 C CA . PHE A 1 257 ? 7.159 -6.064 -7.559 1.00 92.88 257 PHE A CA 1
ATOM 1985 C C . PHE A 1 257 ? 5.636 -5.876 -7.481 1.00 92.88 257 PHE A C 1
ATOM 1987 O O . PHE A 1 257 ? 5.024 -5.315 -8.396 1.00 92.88 257 PHE A O 1
ATOM 1994 N N . LEU A 1 258 ? 5.030 -6.335 -6.387 1.00 94.00 258 LEU A N 1
ATOM 1995 C CA . LEU A 1 258 ? 3.627 -6.083 -6.048 1.00 94.00 258 LEU A CA 1
ATOM 1996 C C . LEU A 1 258 ? 3.400 -4.615 -5.642 1.00 94.00 258 LEU A C 1
ATOM 1998 O O .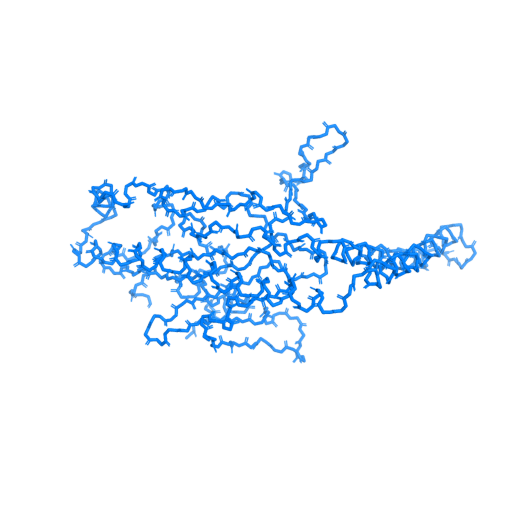 LEU A 1 258 ? 4.318 -3.917 -5.213 1.00 94.00 258 LEU A O 1
ATOM 2002 N N . ASN A 1 259 ? 2.170 -4.120 -5.804 1.00 95.38 259 ASN A N 1
ATOM 2003 C CA . ASN A 1 259 ? 1.808 -2.726 -5.507 1.00 95.38 259 ASN A CA 1
ATOM 2004 C C . ASN A 1 259 ? 1.428 -2.495 -4.049 1.00 95.38 259 ASN A C 1
ATOM 2006 O O . ASN A 1 259 ? 1.786 -1.466 -3.478 1.00 95.38 259 ASN A O 1
ATOM 2010 N N . TYR A 1 260 ? 0.714 -3.440 -3.454 1.00 97.19 260 TYR A N 1
ATOM 2011 C CA . TYR A 1 260 ? 0.370 -3.429 -2.043 1.00 97.19 260 TYR A CA 1
ATOM 2012 C C . TYR A 1 260 ? 0.043 -4.838 -1.554 1.00 97.19 260 TYR A C 1
ATOM 2014 O O . TYR A 1 260 ? -0.214 -5.746 -2.345 1.00 97.19 260 TYR A O 1
ATOM 2022 N N . ASP A 1 261 ? 0.007 -4.989 -0.237 1.00 98.25 261 ASP A N 1
ATOM 2023 C CA . ASP A 1 261 ? -0.538 -6.156 0.444 1.00 98.25 261 ASP A CA 1
ATOM 2024 C C . ASP A 1 261 ? -1.434 -5.685 1.587 1.00 98.25 261 ASP A C 1
ATOM 2026 O O . ASP A 1 261 ? -1.039 -4.815 2.361 1.00 98.25 261 ASP A O 1
ATOM 2030 N N . TYR A 1 262 ? -2.646 -6.226 1.652 1.00 98.50 262 TYR A N 1
ATOM 2031 C CA . TYR A 1 262 ? -3.625 -5.929 2.690 1.00 98.50 262 TYR A CA 1
ATOM 2032 C C . TYR A 1 262 ? -3.857 -7.165 3.549 1.00 98.50 262 TYR A C 1
ATOM 2034 O O . TYR A 1 262 ? -3.935 -8.283 3.041 1.00 98.50 262 TYR A O 1
ATOM 2042 N N . ALA A 1 263 ? -4.014 -6.939 4.848 1.00 98.56 263 ALA A N 1
ATOM 2043 C CA . ALA A 1 263 ? -4.414 -7.971 5.788 1.00 98.56 263 ALA A CA 1
ATOM 2044 C C . ALA A 1 263 ? -5.422 -7.408 6.783 1.00 98.56 263 ALA A C 1
ATOM 2046 O O . ALA A 1 263 ? -5.270 -6.271 7.227 1.00 98.56 263 ALA A O 1
ATOM 2047 N N . TRP A 1 264 ? -6.437 -8.187 7.150 1.00 98.19 264 TRP A N 1
ATOM 2048 C CA . TRP A 1 264 ? -7.300 -7.845 8.282 1.00 98.19 264 TRP A CA 1
ATOM 2049 C C . TRP A 1 264 ? -6.775 -8.508 9.559 1.00 98.19 264 TRP A C 1
ATOM 2051 O O . TRP A 1 264 ? -6.218 -9.606 9.502 1.00 98.19 264 TRP A O 1
ATOM 2061 N N . TYR A 1 265 ? -6.908 -7.818 10.690 1.00 98.69 265 TYR A N 1
ATOM 2062 C CA . TYR A 1 265 ? -6.431 -8.289 11.987 1.00 98.69 265 TYR A CA 1
ATOM 2063 C C . TYR A 1 265 ? -7.558 -8.976 12.760 1.00 98.69 265 TYR A C 1
ATOM 2065 O O . TYR A 1 265 ? -8.597 -8.373 13.039 1.00 98.69 265 TYR A O 1
ATOM 2073 N N . ASP A 1 266 ? -7.334 -10.233 13.120 1.00 98.25 266 ASP A N 1
ATOM 2074 C CA . ASP A 1 266 ? -8.236 -11.068 13.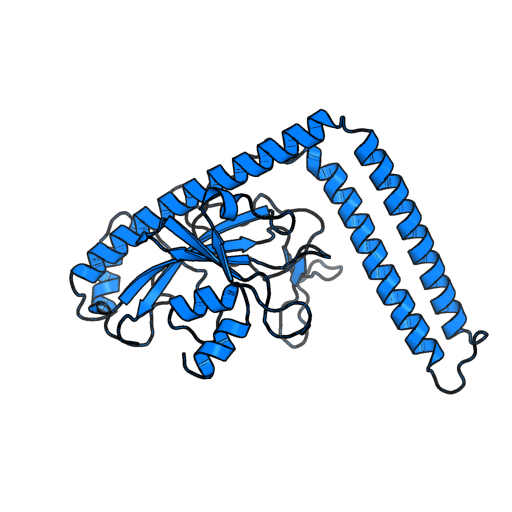902 1.00 98.25 266 ASP A CA 1
ATOM 2075 C C . ASP A 1 266 ? -7.866 -10.998 15.383 1.00 98.25 266 ASP A C 1
ATOM 2077 O O . ASP A 1 266 ? -7.068 -11.791 15.887 1.00 98.25 266 ASP A O 1
ATOM 2081 N N . ALA A 1 267 ? -8.432 -10.014 16.084 1.00 96.94 267 ALA A N 1
ATOM 2082 C CA . ALA A 1 267 ? -8.105 -9.738 17.482 1.00 96.94 267 ALA A CA 1
ATOM 2083 C C . ALA A 1 267 ? -8.271 -10.948 18.436 1.00 96.94 267 ALA A C 1
ATOM 2085 O O . ALA A 1 267 ? -7.409 -11.111 19.300 1.00 96.94 267 ALA A O 1
ATOM 2086 N N . PRO A 1 268 ? -9.301 -11.816 18.307 1.00 97.31 268 PRO A N 1
ATOM 2087 C CA . PRO A 1 268 ? -9.433 -13.022 19.130 1.00 97.31 268 PRO A CA 1
ATOM 2088 C C . PRO A 1 268 ? -8.270 -14.013 19.032 1.00 97.31 268 PRO A C 1
ATOM 2090 O O . PRO A 1 268 ? -7.961 -14.677 20.020 1.00 97.31 268 PRO A O 1
ATOM 2093 N N . THR A 1 269 ? -7.648 -14.144 17.858 1.00 97.94 269 THR A N 1
ATOM 2094 C CA . THR A 1 269 ? -6.547 -15.098 17.637 1.00 97.94 269 THR A CA 1
ATOM 2095 C C . THR A 1 269 ? -5.176 -14.430 17.566 1.00 97.94 269 THR A C 1
ATOM 2097 O O . THR A 1 269 ? -4.173 -15.135 17.516 1.00 97.94 269 THR A O 1
ATOM 2100 N N . ASP A 1 270 ? -5.129 -13.096 17.588 1.00 97.88 270 ASP A N 1
ATOM 2101 C CA . ASP A 1 270 ? -3.923 -12.285 17.396 1.00 97.88 270 ASP A CA 1
ATOM 2102 C C . ASP A 1 270 ? -3.196 -12.622 16.081 1.00 97.88 270 ASP A C 1
ATOM 2104 O O . ASP A 1 270 ? -1.979 -12.815 16.026 1.00 97.88 270 ASP A O 1
ATOM 2108 N N . THR A 1 271 ? -3.972 -12.738 14.997 1.00 98.69 271 THR A N 1
ATOM 2109 C CA . THR A 1 271 ? -3.451 -13.095 13.670 1.00 98.69 271 THR A CA 1
ATOM 2110 C C . THR A 1 271 ? -3.870 -12.128 12.570 1.00 98.69 271 THR A C 1
ATOM 2112 O O . THR A 1 271 ? -4.810 -11.350 12.700 1.00 98.69 271 THR A O 1
ATOM 2115 N N . TRP A 1 272 ? -3.153 -12.192 11.452 1.00 98.75 272 TRP A N 1
ATOM 2116 C CA . TRP A 1 272 ? -3.387 -11.426 10.239 1.00 98.75 272 TRP A CA 1
ATOM 2117 C C . TRP A 1 272 ? -3.826 -12.339 9.112 1.00 98.75 272 TRP A C 1
ATOM 2119 O O . TRP A 1 272 ? -3.119 -13.283 8.756 1.00 98.75 272 TRP A O 1
ATOM 2129 N N . TRP A 1 273 ? -4.954 -12.012 8.504 1.00 98.62 273 TRP A N 1
ATOM 2130 C CA . TRP A 1 273 ? -5.513 -12.755 7.389 1.00 98.62 273 TRP A CA 1
ATOM 2131 C C . TRP A 1 273 ? -5.330 -11.981 6.087 1.00 98.62 273 TRP A C 1
ATOM 2133 O O . TRP A 1 273 ? -5.822 -10.859 5.945 1.00 98.62 273 TRP A O 1
ATOM 2143 N N . ARG A 1 274 ? -4.639 -12.591 5.124 1.00 97.81 274 ARG A N 1
ATOM 2144 C CA . ARG A 1 274 ? -4.338 -12.003 3.808 1.00 97.81 274 ARG A CA 1
ATOM 2145 C C . ARG A 1 274 ? -4.403 -13.043 2.701 1.00 97.81 274 ARG A C 1
ATOM 2147 O O . ARG A 1 274 ? -4.448 -14.236 2.980 1.00 97.81 274 ARG A O 1
ATOM 2154 N N . ALA A 1 275 ? -4.319 -12.607 1.450 1.00 97.44 275 ALA A N 1
ATOM 2155 C CA . ALA A 1 275 ? -4.185 -13.501 0.302 1.00 97.44 275 ALA A CA 1
ATOM 2156 C C . ALA A 1 275 ? -2.945 -13.165 -0.537 1.00 97.44 275 ALA A C 1
ATOM 2158 O O . ALA A 1 275 ? -2.473 -12.032 -0.525 1.00 97.44 275 ALA A O 1
ATOM 2159 N N . ASN A 1 276 ? -2.402 -14.146 -1.260 1.00 94.25 276 ASN A N 1
ATOM 2160 C CA . ASN A 1 276 ? -1.207 -13.967 -2.102 1.00 94.25 276 ASN A CA 1
ATOM 2161 C C . ASN A 1 276 ? -1.432 -13.066 -3.332 1.00 94.25 276 ASN A C 1
ATOM 2163 O O . ASN A 1 276 ? -0.538 -12.299 -3.684 1.00 94.25 276 ASN A O 1
ATOM 2167 N N . HIS A 1 277 ? -2.567 -13.194 -4.019 1.00 93.38 277 HIS A N 1
ATOM 2168 C CA . HIS A 1 277 ? -2.946 -12.420 -5.208 1.00 93.38 277 HIS A CA 1
ATOM 2169 C C . HIS A 1 277 ? -4.449 -12.580 -5.493 1.00 93.38 277 HIS A C 1
ATOM 2171 O O . HIS A 1 277 ? -5.139 -13.292 -4.772 1.00 93.38 277 HIS A O 1
ATOM 2177 N N . SER A 1 278 ? -4.964 -11.909 -6.526 1.00 93.31 278 SER A N 1
ATOM 2178 C CA . SER A 1 278 ? -6.334 -12.098 -7.027 1.00 93.31 278 SER A CA 1
ATOM 2179 C C . SER A 1 278 ? -6.531 -13.472 -7.671 1.00 93.31 278 SER A C 1
ATOM 2181 O O . SER A 1 278 ? -5.587 -14.007 -8.249 1.00 93.31 278 SER A O 1
ATOM 2183 N N . GLU A 1 279 ? -7.753 -14.001 -7.665 1.00 91.06 279 GLU A N 1
ATOM 2184 C CA . GLU A 1 279 ? -8.102 -15.275 -8.322 1.00 91.06 279 GLU A CA 1
ATOM 2185 C C . GLU A 1 279 ? -8.028 -15.176 -9.861 1.00 91.06 279 GLU A C 1
ATOM 2187 O O . GLU A 1 279 ? -7.786 -16.150 -10.570 1.00 91.06 279 GLU A O 1
ATOM 2192 N N . THR A 1 280 ? -8.164 -13.968 -10.413 1.00 75.31 280 THR A N 1
ATOM 2193 C CA . THR A 1 280 ? -8.131 -13.738 -11.860 1.00 75.31 280 THR A CA 1
ATOM 2194 C C . THR A 1 280 ? -6.704 -13.830 -12.413 1.00 75.31 280 THR A C 1
ATOM 2196 O O . THR A 1 280 ? -5.936 -12.871 -12.305 1.00 75.31 280 THR A O 1
ATOM 2199 N N . GLY A 1 281 ? -6.334 -14.938 -13.055 1.00 63.94 281 GLY A N 1
ATOM 2200 C CA . GLY A 1 281 ? -5.133 -14.945 -13.895 1.00 63.94 281 GLY A CA 1
ATOM 2201 C C . GLY A 1 281 ? -4.661 -16.313 -14.357 1.00 63.94 281 GLY A C 1
ATOM 2202 O O . GLY A 1 281 ? -4.685 -16.599 -15.551 1.00 63.94 281 GLY A O 1
ATOM 2203 N N . ASP A 1 282 ? -4.197 -17.137 -13.425 1.00 78.50 282 ASP A N 1
ATOM 2204 C CA . ASP A 1 282 ? -3.482 -18.373 -13.735 1.00 78.50 282 ASP A CA 1
ATOM 2205 C C . ASP A 1 282 ? -4.094 -19.540 -12.947 1.00 78.50 282 ASP A C 1
ATOM 2207 O O . ASP A 1 282 ? -3.913 -19.602 -11.732 1.00 78.50 282 ASP A O 1
ATOM 2211 N N . PRO A 1 283 ? -4.789 -20.490 -13.601 1.00 83.06 283 PRO A N 1
ATOM 2212 C CA . PRO A 1 283 ? -5.402 -21.625 -12.909 1.00 83.06 283 PRO A CA 1
ATOM 2213 C C . PRO A 1 283 ? -4.372 -22.541 -12.226 1.00 83.06 283 PRO A C 1
ATOM 2215 O O . PRO A 1 283 ? -4.738 -23.358 -11.384 1.00 83.06 283 PRO A O 1
ATOM 2218 N N . HIS A 1 284 ? -3.082 -22.423 -12.557 1.00 89.88 284 HIS A N 1
ATOM 2219 C CA . HIS A 1 284 ? -2.001 -23.147 -11.884 1.00 89.88 284 HIS A CA 1
ATOM 2220 C C . HIS A 1 284 ? -1.473 -22.426 -10.641 1.00 89.88 284 HIS A C 1
ATOM 2222 O O . HIS A 1 284 ? -0.652 -22.979 -9.904 1.00 89.88 284 HIS A O 1
ATOM 2228 N N . ARG A 1 285 ? -1.936 -21.201 -10.392 1.00 89.44 285 ARG A N 1
ATOM 2229 C CA . ARG A 1 285 ? -1.607 -20.395 -9.221 1.00 89.44 285 ARG A CA 1
ATOM 2230 C C . ARG A 1 285 ? -2.918 -19.893 -8.616 1.00 89.44 285 ARG A C 1
ATOM 2232 O O . ARG A 1 285 ? -3.282 -18.753 -8.873 1.00 89.44 285 ARG A O 1
ATOM 2239 N N . PRO A 1 286 ? -3.637 -20.735 -7.852 1.00 94.00 286 PRO A N 1
ATOM 2240 C CA . PRO A 1 286 ? -4.880 -20.323 -7.207 1.00 94.00 286 PRO A CA 1
ATOM 2241 C C . PRO A 1 286 ? -4.614 -19.264 -6.133 1.00 94.00 286 PRO A C 1
ATOM 2243 O O . PRO A 1 286 ? -3.515 -19.200 -5.560 1.00 94.00 286 PRO A O 1
ATOM 2246 N N . MET A 1 287 ? -5.625 -18.450 -5.827 1.00 96.25 287 MET A N 1
ATOM 2247 C CA . MET A 1 287 ? -5.585 -17.598 -4.648 1.00 96.25 287 MET A CA 1
ATOM 2248 C C . MET A 1 287 ? -5.508 -18.470 -3.392 1.00 96.25 287 MET A C 1
ATOM 2250 O O . MET A 1 287 ? -6.296 -19.392 -3.183 1.00 96.25 287 MET A O 1
ATOM 2254 N N . LEU A 1 288 ? -4.552 -18.153 -2.526 1.00 96.88 288 LEU A N 1
ATOM 2255 C CA . LEU A 1 288 ? -4.385 -18.782 -1.225 1.00 96.88 288 LEU A CA 1
ATOM 2256 C C . LEU A 1 288 ? -4.576 -17.731 -0.142 1.00 96.88 288 LEU A C 1
ATOM 2258 O O . LEU A 1 288 ? -3.990 -16.649 -0.212 1.00 96.88 288 LEU A O 1
ATOM 2262 N N . VAL A 1 289 ? -5.372 -18.081 0.864 1.00 97.88 289 VAL A N 1
ATOM 2263 C CA . VAL A 1 289 ? -5.572 -17.280 2.071 1.00 97.88 289 VAL A CA 1
ATOM 2264 C C . VAL A 1 289 ? -4.624 -17.779 3.156 1.00 97.88 289 VAL A C 1
ATOM 2266 O O . VAL A 1 289 ? -4.499 -18.981 3.384 1.00 97.88 289 VAL A O 1
ATOM 2269 N N . TYR A 1 290 ? -3.954 -16.847 3.820 1.00 98.31 290 TYR A N 1
ATOM 2270 C CA . TYR A 1 290 ? -2.987 -17.099 4.878 1.00 98.31 290 TYR A CA 1
ATOM 2271 C C . TYR A 1 290 ? -3.462 -16.447 6.162 1.00 98.31 290 TYR A C 1
ATOM 2273 O O . TYR A 1 290 ? -3.866 -15.286 6.141 1.00 98.31 290 TYR A O 1
ATOM 2281 N N . GLN A 1 291 ? -3.325 -17.178 7.261 1.00 98.50 291 GLN A N 1
ATOM 2282 C CA . GLN A 1 291 ? -3.405 -16.663 8.617 1.00 98.50 291 GLN A CA 1
ATOM 2283 C C . GLN A 1 291 ? -1.982 -16.641 9.189 1.00 98.50 291 GLN A C 1
ATOM 2285 O O . GLN A 1 291 ? -1.319 -17.678 9.249 1.00 98.50 291 GLN A O 1
ATOM 2290 N N . SER A 1 292 ? -1.499 -15.463 9.568 1.00 98.44 292 SER A N 1
ATOM 2291 C CA . SER A 1 292 ? -0.116 -15.232 10.000 1.00 98.44 292 SER A CA 1
ATOM 2292 C C . SER A 1 292 ? -0.070 -14.628 11.397 1.00 98.44 292 SER A C 1
ATOM 2294 O O . SER A 1 292 ? -0.942 -13.844 11.757 1.00 98.44 292 SER A O 1
ATOM 2296 N N . THR A 1 293 ? 0.981 -14.908 12.165 1.00 98.69 293 THR A N 1
ATOM 2297 C CA . THR A 1 293 ? 1.301 -14.104 13.356 1.00 98.69 293 THR A CA 1
ATOM 2298 C C . THR A 1 293 ? 1.698 -12.681 12.946 1.00 98.69 293 THR A C 1
ATOM 2300 O O . THR A 1 293 ? 2.092 -12.452 11.796 1.00 98.69 293 THR A O 1
ATOM 2303 N N . SER A 1 294 ? 1.638 -11.722 13.874 1.00 98.25 294 SER A N 1
ATOM 2304 C CA . SER A 1 294 ? 2.094 -10.345 13.622 1.00 98.25 294 SER A CA 1
ATOM 2305 C C . SER A 1 294 ? 3.565 -10.279 13.201 1.00 98.25 294 SER A C 1
ATOM 2307 O O . SER A 1 294 ? 3.878 -9.635 12.203 1.00 98.25 294 SER A O 1
ATOM 2309 N N . GLU A 1 295 ? 4.451 -11.050 13.840 1.00 98.06 295 GLU A N 1
ATOM 2310 C CA . GLU A 1 295 ? 5.865 -11.160 13.445 1.00 98.06 295 GLU A CA 1
ATOM 2311 C C . GLU A 1 295 ? 6.030 -11.620 11.982 1.00 98.06 295 GLU A C 1
ATOM 2313 O O . GLU A 1 295 ? 6.759 -11.006 11.192 1.00 98.06 295 GLU A O 1
ATOM 2318 N N . ALA A 1 296 ? 5.312 -12.678 11.589 1.00 98.06 296 ALA A N 1
ATOM 2319 C CA . ALA A 1 296 ? 5.377 -13.218 10.234 1.00 98.06 296 ALA A CA 1
ATOM 2320 C C . ALA A 1 296 ? 4.794 -12.245 9.198 1.00 98.06 296 ALA A C 1
ATOM 2322 O O . ALA A 1 296 ? 5.329 -12.121 8.096 1.00 98.06 296 ALA A O 1
ATOM 2323 N N . PHE A 1 297 ? 3.713 -11.542 9.541 1.00 98.25 297 PHE A N 1
ATOM 2324 C CA . PHE A 1 297 ? 3.111 -10.543 8.667 1.00 98.25 297 PHE A CA 1
ATOM 2325 C C . PHE A 1 297 ? 4.024 -9.319 8.498 1.00 98.25 297 PHE A C 1
ATOM 2327 O O . PHE A 1 297 ? 4.372 -8.970 7.368 1.00 98.25 297 PHE A O 1
ATOM 2334 N N . PHE A 1 298 ? 4.486 -8.716 9.596 1.00 97.81 298 PHE A N 1
ATOM 2335 C CA . PHE A 1 298 ? 5.280 -7.484 9.576 1.00 97.81 298 PHE A CA 1
ATOM 2336 C C . PHE A 1 298 ? 6.722 -7.660 9.100 1.00 97.81 298 PHE A C 1
ATOM 2338 O O . PHE A 1 298 ? 7.342 -6.682 8.684 1.00 97.81 298 PHE A O 1
ATOM 2345 N N . THR A 1 299 ? 7.241 -8.892 9.041 1.00 95.81 299 THR A N 1
ATOM 2346 C CA . THR A 1 299 ? 8.450 -9.199 8.251 1.00 95.81 299 THR A CA 1
ATOM 2347 C C . THR A 1 299 ? 8.335 -8.625 6.826 1.00 95.81 299 THR A C 1
ATOM 2349 O O . THR A 1 299 ? 9.298 -8.078 6.266 1.00 95.81 299 THR A O 1
ATOM 2352 N N . GLY A 1 300 ? 7.124 -8.684 6.257 1.00 92.38 300 GLY A N 1
ATOM 2353 C CA . GLY A 1 300 ? 6.794 -8.140 4.948 1.00 92.38 300 GLY A CA 1
ATOM 2354 C C . GLY A 1 300 ? 7.589 -8.799 3.820 1.00 92.38 300 GLY A C 1
ATOM 2355 O O . GLY A 1 300 ? 8.077 -9.924 3.924 1.00 92.38 300 GLY A O 1
ATOM 2356 N N . SER A 1 301 ? 7.735 -8.083 2.710 1.00 91.56 301 SER A N 1
ATOM 2357 C CA . SER A 1 301 ? 8.522 -8.526 1.556 1.00 91.56 301 SER A CA 1
ATOM 2358 C C . SER A 1 301 ? 9.412 -7.399 1.032 1.00 91.56 301 SER A C 1
ATOM 2360 O O . SER A 1 301 ? 9.368 -6.262 1.507 1.00 91.56 301 SER A O 1
ATOM 2362 N N . ALA A 1 302 ? 10.263 -7.694 0.051 1.00 89.12 302 ALA A N 1
ATOM 2363 C CA . ALA A 1 302 ? 11.082 -6.674 -0.608 1.00 89.12 302 ALA A CA 1
ATOM 2364 C C . ALA A 1 302 ? 10.271 -5.743 -1.539 1.00 89.12 302 ALA A C 1
ATOM 2366 O O . ALA A 1 302 ? 10.828 -4.756 -2.030 1.00 89.12 302 ALA A O 1
ATOM 2367 N N . ASP A 1 303 ? 8.991 -6.060 -1.782 1.00 91.94 303 ASP A N 1
ATOM 2368 C CA . ASP A 1 303 ? 8.062 -5.247 -2.578 1.00 91.94 303 ASP A CA 1
ATOM 2369 C C . ASP A 1 303 ? 7.742 -3.911 -1.890 1.00 91.94 303 ASP A C 1
ATOM 2371 O O . ASP A 1 303 ? 7.551 -2.890 -2.551 1.00 91.94 303 ASP A O 1
ATOM 2375 N N . PHE A 1 304 ? 7.717 -3.916 -0.556 1.00 93.94 304 PHE A N 1
ATOM 2376 C CA . PHE A 1 304 ? 7.206 -2.823 0.265 1.00 93.94 304 PHE A CA 1
ATOM 2377 C C . PHE A 1 304 ? 8.290 -2.302 1.199 1.00 93.94 304 PHE A C 1
ATOM 2379 O O . PHE A 1 304 ? 9.108 -3.072 1.697 1.00 93.94 304 PHE A O 1
ATOM 2386 N N . ASP A 1 305 ? 8.306 -1.002 1.465 1.00 92.94 305 ASP A N 1
ATOM 2387 C CA . ASP A 1 305 ? 9.218 -0.359 2.424 1.00 92.94 305 ASP A CA 1
ATOM 2388 C C . ASP A 1 305 ? 8.470 0.375 3.546 1.00 92.94 305 ASP A C 1
ATOM 2390 O O . ASP A 1 305 ? 9.101 0.971 4.420 1.00 92.94 305 ASP A O 1
ATOM 2394 N N . THR A 1 306 ? 7.138 0.359 3.492 1.00 94.81 306 THR A N 1
ATOM 2395 C CA . THR A 1 306 ? 6.252 1.033 4.435 1.00 94.81 306 THR A CA 1
ATOM 2396 C C . THR A 1 306 ? 5.138 0.081 4.844 1.00 94.81 306 THR A C 1
ATOM 2398 O O . THR A 1 306 ? 4.535 -0.571 3.989 1.00 94.81 306 THR A O 1
ATOM 2401 N N . THR A 1 307 ? 4.844 0.060 6.138 1.00 97.19 307 THR A N 1
ATOM 2402 C CA . THR A 1 307 ? 3.677 -0.600 6.718 1.00 97.19 307 THR A CA 1
ATOM 2403 C C . THR A 1 307 ? 2.860 0.448 7.451 1.00 97.19 307 THR A C 1
ATOM 2405 O O . THR A 1 307 ? 3.412 1.239 8.212 1.00 97.19 307 THR A O 1
ATOM 2408 N N . VAL A 1 308 ? 1.553 0.452 7.220 1.00 98.38 308 VAL A N 1
ATOM 2409 C CA . VAL A 1 308 ? 0.596 1.250 7.988 1.00 98.38 308 VAL A CA 1
ATOM 2410 C C . VAL A 1 308 ? -0.529 0.354 8.487 1.00 98.38 308 VAL A C 1
ATOM 2412 O O . VAL A 1 308 ? -0.932 -0.581 7.793 1.00 98.38 308 VAL A O 1
ATOM 2415 N N . VAL A 1 309 ? -1.046 0.645 9.675 1.00 98.81 309 VAL A N 1
ATOM 2416 C CA . VAL A 1 309 ? -2.167 -0.076 10.288 1.00 98.81 309 VAL A CA 1
ATOM 2417 C C . VAL A 1 309 ? -3.375 0.847 10.314 1.00 98.81 309 VAL A C 1
ATOM 2419 O O . VAL A 1 309 ? -3.289 1.968 10.796 1.00 98.81 309 VAL A O 1
ATOM 2422 N N . GLY A 1 310 ? -4.479 0.407 9.729 1.00 98.56 310 GLY A N 1
ATOM 2423 C CA . GLY A 1 310 ? -5.709 1.159 9.579 1.00 98.56 310 GLY A CA 1
ATOM 2424 C C . GLY A 1 310 ? -6.816 0.734 10.530 1.00 98.56 310 GLY A C 1
ATOM 2425 O O . GLY A 1 310 ? -6.852 -0.407 10.986 1.00 98.56 310 GLY A O 1
ATOM 2426 N N . ILE A 1 311 ? -7.752 1.651 10.763 1.00 98.75 311 ILE A N 1
ATOM 2427 C CA . ILE A 1 311 ? -9.052 1.374 11.377 1.00 98.75 311 ILE A CA 1
ATOM 2428 C C . ILE A 1 311 ? -10.138 1.695 10.352 1.00 98.75 311 ILE A C 1
ATOM 2430 O O . ILE A 1 311 ? -10.202 2.796 9.803 1.00 98.75 311 ILE A O 1
ATOM 2434 N N . GLY A 1 312 ? -10.996 0.720 10.083 1.00 98.06 312 GLY A N 1
ATOM 2435 C CA . GLY A 1 312 ? -12.260 0.909 9.386 1.00 98.06 312 GLY A CA 1
ATOM 2436 C C . GLY A 1 312 ? -13.423 0.621 10.325 1.00 98.06 312 GLY A C 1
ATOM 2437 O O . GLY A 1 312 ? -13.225 0.173 11.448 1.00 98.06 312 GLY A O 1
ATOM 2438 N N . PHE A 1 313 ? -14.638 0.865 9.854 1.00 97.94 313 PHE A N 1
ATOM 2439 C CA . PHE A 1 313 ? -15.857 0.516 10.573 1.00 97.94 313 PHE A CA 1
ATOM 2440 C C . PHE A 1 313 ? -16.641 -0.474 9.719 1.00 97.94 313 PHE A C 1
ATOM 2442 O O . PHE A 1 313 ? -16.829 -0.221 8.525 1.00 97.94 313 PHE A O 1
ATOM 2449 N N . ALA A 1 314 ? -17.054 -1.584 10.320 1.00 96.62 314 ALA A N 1
ATOM 2450 C CA . ALA A 1 314 ? -17.939 -2.569 9.713 1.00 96.62 314 ALA A CA 1
ATOM 2451 C C . ALA A 1 314 ? -19.318 -2.496 10.371 1.00 96.62 314 ALA A C 1
ATOM 2453 O O . ALA A 1 314 ? -19.425 -2.142 11.542 1.00 96.62 314 ALA A O 1
ATOM 2454 N N . ASP A 1 315 ? -20.360 -2.814 9.614 1.00 95.00 315 ASP A N 1
ATOM 2455 C CA . ASP A 1 315 ? -21.737 -2.928 10.095 1.00 95.00 315 ASP A CA 1
ATOM 2456 C C . ASP A 1 315 ? -22.008 -4.394 10.465 1.00 95.00 315 ASP A C 1
ATOM 2458 O O . ASP A 1 315 ? -21.895 -5.269 9.608 1.00 95.00 315 ASP A O 1
ATOM 2462 N N . ARG A 1 316 ? -22.333 -4.678 11.734 1.00 91.25 316 ARG A N 1
ATOM 2463 C CA . ARG A 1 316 ? -22.574 -6.050 12.226 1.00 91.25 316 ARG A CA 1
ATOM 2464 C C . ARG A 1 316 ? -23.936 -6.612 11.819 1.00 91.25 316 ARG A C 1
ATOM 2466 O O . ARG A 1 316 ? -24.199 -7.781 12.084 1.00 91.25 316 ARG A O 1
ATOM 2473 N N . SER A 1 317 ? -24.816 -5.790 11.249 1.00 87.19 317 SER A N 1
ATOM 2474 C CA . SER A 1 317 ? -26.174 -6.208 10.883 1.00 87.19 317 SER A CA 1
ATOM 2475 C C . SER A 1 317 ? -26.270 -6.936 9.534 1.00 87.19 317 SER A C 1
ATOM 2477 O O . SER A 1 317 ? -27.340 -7.457 9.211 1.00 87.19 317 SER A O 1
ATOM 2479 N N . GLY A 1 318 ? -25.175 -6.958 8.762 1.00 67.06 318 GLY A N 1
ATOM 2480 C CA . GLY A 1 318 ? -25.074 -7.555 7.424 1.00 67.06 318 GLY A CA 1
ATOM 2481 C C . GLY A 1 318 ? -24.700 -9.031 7.389 1.00 67.06 318 GLY A C 1
ATOM 2482 O O . GLY A 1 318 ? -24.080 -9.528 8.355 1.00 67.06 318 GLY A O 1
#